Protein AF-A0A2D4SS32-F1 (afdb_monomer_lite)

Foldseek 3Di:
DDDDDDPDPPPPPPPPPPPVLPVVQDDFPVQFAQAAEPEEAEAAELVVLVVLLVCVVVPDFSQVSQVPDADPVRGRFKDKAKHFDDDVPAWGWYKYKYFQAQFKKKKKKFWQQQLQFFDDDSPDGHRFRFPPDDDDAQWFWDKWKAFPVQFPADHPPGHGANWDWDQDPVRDTDIDHRTQWFWQEPVRDTNDGHGDRWMTMGMHGCNVRGRGMMMMITTIPHHHRPVRMIIMMIGMYGDGCVVSVRTLSRHAQSQKDFDADPVRRGDADPVRGTDIGRPQCSRVCSVCVVVVNNLLVCLVCVLSGGDPNDPVSNVPRDPPDDPPRPPDPPVPPPSPD

Structure (mmCIF, N/CA/C/O backbone):
data_AF-A0A2D4SS32-F1
#
_entry.id   AF-A0A2D4SS32-F1
#
loop_
_atom_site.group_PDB
_atom_site.id
_atom_site.type_symbol
_atom_site.label_atom_id
_atom_site.label_alt_id
_atom_site.label_comp_id
_atom_site.label_asym_id
_atom_site.label_entity_id
_atom_site.label_seq_id
_atom_site.pdbx_PDB_ins_code
_atom_site.Cartn_x
_atom_site.Cartn_y
_atom_site.Cartn_z
_atom_site.occupancy
_atom_site.B_iso_or_equiv
_atom_site.auth_seq_id
_atom_site.auth_comp_id
_atom_site.auth_asym_id
_atom_site.auth_atom_id
_atom_site.pdbx_PDB_model_num
ATOM 1 N N . MET A 1 1 ? 11.603 -85.454 -8.558 1.00 43.06 1 MET A N 1
ATOM 2 C CA . MET A 1 1 ? 12.140 -84.312 -9.328 1.00 43.06 1 MET A CA 1
ATOM 3 C C . MET A 1 1 ? 11.450 -83.053 -8.831 1.00 43.06 1 MET A C 1
ATOM 5 O O . MET A 1 1 ? 10.281 -82.858 -9.137 1.00 43.06 1 MET A O 1
ATOM 9 N N . LEU A 1 2 ? 12.127 -82.283 -7.973 1.00 37.97 2 LEU A N 1
ATOM 10 C CA . LEU A 1 2 ? 11.624 -81.010 -7.453 1.00 37.97 2 LEU A CA 1
ATOM 11 C C . LEU A 1 2 ? 11.622 -79.970 -8.581 1.00 37.97 2 LEU A C 1
ATOM 13 O O . LEU A 1 2 ? 12.655 -79.756 -9.211 1.00 37.97 2 LEU A O 1
ATOM 17 N N . LYS A 1 3 ? 10.478 -79.325 -8.827 1.00 46.03 3 LYS A N 1
ATOM 18 C CA . LYS A 1 3 ? 10.397 -78.105 -9.636 1.00 46.03 3 LYS A CA 1
ATOM 19 C C . LYS A 1 3 ? 10.367 -76.912 -8.682 1.00 46.03 3 LYS A C 1
ATOM 21 O O . LYS A 1 3 ? 9.366 -76.693 -8.009 1.00 46.03 3 LYS A O 1
ATOM 26 N N . ASN A 1 4 ? 11.480 -76.185 -8.623 1.00 45.38 4 ASN A N 1
ATOM 27 C CA . ASN A 1 4 ? 11.562 -74.857 -8.021 1.00 45.38 4 ASN A CA 1
ATOM 28 C C . ASN A 1 4 ? 10.737 -73.884 -8.872 1.00 45.38 4 ASN A C 1
ATOM 30 O O . ASN A 1 4 ? 11.112 -73.603 -10.009 1.00 45.38 4 ASN A O 1
ATOM 34 N N . SER A 1 5 ? 9.642 -73.363 -8.321 1.00 51.41 5 SER A N 1
ATOM 35 C CA . SER A 1 5 ? 9.004 -72.151 -8.838 1.00 51.41 5 SER A CA 1
ATOM 36 C C . SER A 1 5 ? 9.658 -70.952 -8.165 1.00 51.41 5 SER A C 1
ATOM 38 O O . SER A 1 5 ? 9.504 -70.742 -6.965 1.00 51.41 5 SER A O 1
ATOM 40 N N . ILE A 1 6 ? 10.423 -70.197 -8.947 1.00 50.53 6 ILE A N 1
ATOM 41 C CA . ILE A 1 6 ? 10.962 -68.894 -8.565 1.00 50.53 6 ILE A CA 1
ATOM 42 C C . ILE A 1 6 ? 9.797 -67.902 -8.629 1.00 50.53 6 ILE A C 1
ATOM 44 O O . ILE A 1 6 ? 9.305 -67.592 -9.713 1.00 50.53 6 ILE A O 1
ATOM 48 N N . SER A 1 7 ? 9.336 -67.434 -7.470 1.00 52.72 7 SER A N 1
ATOM 49 C CA . SER A 1 7 ? 8.425 -66.294 -7.376 1.00 52.72 7 SER A CA 1
ATOM 50 C C . SER A 1 7 ? 9.190 -65.030 -7.761 1.00 52.72 7 SER A C 1
ATOM 52 O O . SER A 1 7 ? 10.014 -64.538 -6.993 1.00 52.72 7 SER A O 1
ATOM 54 N N . ALA A 1 8 ? 8.944 -64.525 -8.968 1.00 50.16 8 ALA A N 1
ATOM 55 C CA . ALA A 1 8 ? 9.409 -63.212 -9.388 1.00 50.16 8 ALA A CA 1
ATOM 56 C C . ALA A 1 8 ? 8.613 -62.142 -8.624 1.00 50.16 8 ALA A C 1
ATOM 58 O O . ALA A 1 8 ? 7.434 -61.916 -8.891 1.00 50.16 8 ALA A O 1
ATOM 59 N N . LEU A 1 9 ? 9.257 -61.526 -7.635 1.00 52.22 9 LEU A N 1
ATOM 60 C CA . LEU A 1 9 ? 8.745 -60.369 -6.914 1.00 52.22 9 LEU A CA 1
ATOM 61 C C . LEU A 1 9 ? 8.869 -59.146 -7.839 1.00 52.22 9 LEU A C 1
ATOM 63 O O . LEU A 1 9 ? 9.952 -58.589 -7.999 1.00 52.22 9 LEU A O 1
ATOM 67 N N . PHE A 1 10 ? 7.773 -58.763 -8.495 1.00 48.53 10 PHE A N 1
ATOM 68 C CA . PHE A 1 10 ? 7.679 -57.490 -9.209 1.00 48.53 10 PHE A CA 1
ATOM 69 C C . PHE A 1 10 ? 7.601 -56.361 -8.173 1.00 48.53 10 PHE A C 1
ATOM 71 O O . PHE A 1 10 ? 6.546 -56.108 -7.597 1.00 48.53 10 PHE A O 1
ATOM 78 N N . ILE A 1 11 ? 8.730 -55.700 -7.914 1.00 54.25 11 ILE A N 1
ATOM 79 C CA . ILE A 1 11 ? 8.762 -54.422 -7.200 1.00 54.25 11 ILE A CA 1
ATOM 80 C C . ILE A 1 11 ? 8.314 -53.362 -8.209 1.00 54.25 11 ILE A C 1
ATOM 82 O O . ILE A 1 11 ? 9.081 -52.950 -9.078 1.00 54.25 11 ILE A O 1
ATOM 86 N N . ALA A 1 12 ? 7.041 -52.976 -8.139 1.00 52.66 12 ALA A N 1
ATOM 87 C CA . ALA A 1 12 ? 6.537 -51.813 -8.849 1.00 52.66 12 ALA A CA 1
ATOM 88 C C . ALA A 1 12 ? 7.096 -50.562 -8.159 1.00 52.66 12 ALA A C 1
ATOM 90 O O . ALA A 1 12 ? 6.593 -50.142 -7.121 1.00 52.66 12 ALA A O 1
ATOM 91 N N . PHE A 1 13 ? 8.164 -49.990 -8.716 1.00 47.50 13 PHE A N 1
ATOM 92 C CA . PHE A 1 13 ? 8.573 -48.630 -8.386 1.00 47.50 13 PHE A CA 1
ATOM 93 C C . PHE A 1 13 ? 7.508 -47.684 -8.940 1.00 47.50 13 PHE A C 1
ATOM 95 O O . PHE A 1 13 ? 7.502 -47.358 -10.126 1.00 47.50 13 PHE A O 1
ATOM 102 N N . THR A 1 14 ? 6.568 -47.277 -8.093 1.00 45.97 14 THR A N 1
ATOM 103 C CA . THR A 1 14 ? 5.761 -46.091 -8.354 1.00 45.97 14 THR A CA 1
ATOM 104 C C . THR A 1 14 ? 6.690 -44.893 -8.206 1.00 45.97 14 THR A C 1
ATOM 106 O O . THR A 1 14 ? 6.896 -44.398 -7.101 1.00 45.97 14 THR A O 1
ATOM 109 N N . PHE A 1 15 ? 7.287 -44.451 -9.312 1.00 48.28 15 PHE A N 1
ATOM 110 C CA . PHE A 1 15 ? 7.757 -43.076 -9.422 1.00 48.28 15 PHE A CA 1
ATOM 111 C C . PHE A 1 15 ? 6.504 -42.204 -9.371 1.00 48.28 15 PHE A C 1
ATOM 113 O O . PHE A 1 15 ? 5.861 -41.961 -10.391 1.00 48.28 15 PHE A O 1
ATOM 120 N N . GLY A 1 16 ? 6.075 -41.848 -8.160 1.00 45.78 16 GLY A N 1
ATOM 121 C CA . GLY A 1 16 ? 5.125 -40.766 -7.992 1.00 45.78 16 GLY A CA 1
ATOM 122 C C . GLY A 1 16 ? 5.825 -39.525 -8.513 1.00 45.78 16 GLY A C 1
ATOM 123 O O . GLY A 1 16 ? 6.783 -39.076 -7.896 1.00 45.78 16 GLY A O 1
ATOM 124 N N . CYS A 1 17 ? 5.419 -39.036 -9.685 1.00 52.47 17 CYS A N 1
ATOM 125 C CA . CYS A 1 17 ? 5.710 -37.662 -10.056 1.00 52.47 17 CYS A CA 1
ATOM 126 C C . CYS A 1 17 ? 5.113 -36.821 -8.936 1.00 52.47 17 CYS A C 1
ATOM 128 O O . CYS A 1 17 ? 3.888 -36.826 -8.778 1.00 52.47 17 CYS A O 1
ATOM 130 N N . ASP A 1 18 ? 5.967 -36.207 -8.122 1.00 46.66 18 ASP A N 1
ATOM 131 C CA . ASP A 1 18 ? 5.500 -35.250 -7.146 1.00 46.66 18 ASP A CA 1
ATOM 132 C C . ASP A 1 18 ? 4.825 -34.119 -7.926 1.00 46.66 18 ASP A C 1
ATOM 134 O O . ASP A 1 18 ? 5.446 -33.420 -8.721 1.00 46.66 18 ASP A O 1
ATOM 138 N N . ARG A 1 19 ? 3.498 -34.059 -7.813 1.00 45.16 19 ARG A N 1
ATOM 139 C CA . ARG A 1 19 ? 2.666 -33.014 -8.412 1.00 45.16 19 ARG A CA 1
ATOM 140 C C . ARG A 1 19 ? 2.404 -31.896 -7.410 1.00 45.16 19 ARG A C 1
ATOM 142 O O . ARG A 1 19 ? 1.517 -31.090 -7.661 1.00 45.16 19 ARG A O 1
ATOM 149 N N . SER A 1 20 ? 3.115 -31.878 -6.281 1.00 58.97 20 SER A N 1
ATOM 150 C CA . SER A 1 20 ? 3.000 -30.813 -5.289 1.00 58.97 20 SER A CA 1
ATOM 151 C C . SER A 1 20 ? 3.299 -29.443 -5.892 1.00 58.97 20 SER A C 1
ATOM 153 O O . SER A 1 20 ? 2.771 -28.457 -5.399 1.00 58.97 20 SER A O 1
ATOM 155 N N . GLY A 1 21 ? 4.126 -29.382 -6.947 1.00 51.31 21 GLY A N 1
ATOM 156 C CA . GLY A 1 21 ? 4.599 -28.114 -7.501 1.00 51.31 21 GLY A CA 1
ATOM 157 C C . GLY A 1 21 ? 5.509 -27.359 -6.531 1.00 51.31 21 GLY A C 1
ATOM 158 O O . GLY A 1 21 ? 5.868 -26.227 -6.814 1.00 51.31 21 GLY A O 1
ATOM 159 N N . ILE A 1 22 ? 5.910 -27.975 -5.411 1.00 56.12 22 ILE A N 1
ATOM 160 C CA . ILE A 1 22 ? 6.689 -27.310 -4.361 1.00 56.12 22 ILE A CA 1
ATOM 161 C C . ILE A 1 22 ? 8.099 -26.949 -4.836 1.00 56.12 22 ILE A C 1
ATOM 163 O O . ILE A 1 22 ? 8.652 -25.958 -4.395 1.00 56.12 22 ILE A O 1
ATOM 167 N N . GLU A 1 23 ? 8.648 -27.713 -5.788 1.00 54.53 23 GLU A N 1
ATOM 168 C CA . GLU A 1 23 ? 9.921 -27.404 -6.457 1.00 54.53 23 GLU A CA 1
ATOM 169 C C . GLU A 1 23 ? 9.821 -26.196 -7.413 1.00 54.53 23 GLU A C 1
ATOM 171 O O . GLU A 1 23 ? 10.838 -25.761 -7.946 1.00 54.53 23 GLU A O 1
ATOM 176 N N . LEU A 1 24 ? 8.608 -25.693 -7.679 1.00 51.19 24 LEU A N 1
ATOM 177 C CA . LEU A 1 24 ? 8.350 -24.535 -8.543 1.00 51.19 24 LEU A CA 1
ATOM 178 C C . LEU A 1 24 ? 8.019 -23.269 -7.749 1.00 51.19 24 LEU A C 1
ATOM 180 O O . LEU A 1 24 ? 7.991 -22.196 -8.341 1.00 51.19 24 LEU A O 1
ATOM 184 N N . VAL A 1 25 ? 7.785 -23.384 -6.439 1.00 58.44 25 VAL A N 1
ATOM 185 C CA . VAL A 1 25 ? 7.724 -22.224 -5.549 1.00 58.44 25 VAL A CA 1
ATOM 186 C C . VAL A 1 25 ? 9.177 -21.869 -5.221 1.00 58.44 25 VAL A C 1
ATOM 188 O O . VAL A 1 25 ? 9.879 -22.732 -4.686 1.00 58.44 25 VAL A O 1
ATOM 191 N N . PRO A 1 26 ? 9.669 -20.667 -5.571 1.00 55.16 26 PRO A N 1
ATOM 192 C CA . PRO A 1 26 ? 10.992 -20.219 -5.179 1.00 55.16 26 PRO A CA 1
ATOM 193 C C . PRO A 1 26 ? 11.154 -20.409 -3.681 1.00 55.16 26 PRO A C 1
ATOM 195 O O . PRO A 1 26 ? 10.240 -20.129 -2.900 1.00 55.16 26 PRO A O 1
ATOM 198 N N . GLU A 1 27 ? 12.320 -20.900 -3.274 1.00 62.66 27 GLU A N 1
ATOM 199 C CA . GLU A 1 27 ? 12.668 -20.849 -1.864 1.00 62.66 27 GLU A CA 1
ATOM 200 C C . GLU A 1 27 ? 12.595 -19.388 -1.422 1.00 62.66 27 GLU A C 1
ATOM 202 O O . GLU A 1 27 ? 13.051 -18.496 -2.141 1.00 62.66 27 GLU A O 1
ATOM 207 N N . THR A 1 28 ? 12.005 -19.146 -0.251 1.00 67.44 28 THR A N 1
ATOM 208 C CA . THR A 1 28 ? 12.019 -17.828 0.377 1.00 67.44 28 THR A CA 1
ATOM 209 C C . THR A 1 28 ? 13.476 -17.372 0.433 1.00 67.44 28 THR A C 1
ATOM 211 O O . THR A 1 28 ? 14.264 -17.938 1.195 1.00 67.44 28 THR A O 1
ATOM 214 N N . ASN A 1 29 ? 13.858 -16.394 -0.392 1.00 70.88 29 ASN A N 1
ATOM 215 C CA . ASN A 1 29 ? 15.237 -15.899 -0.437 1.00 70.88 29 ASN A CA 1
ATOM 216 C C . ASN A 1 29 ? 15.651 -15.267 0.906 1.00 70.88 29 ASN A C 1
ATOM 218 O O . ASN A 1 29 ? 16.839 -15.137 1.182 1.00 70.88 29 ASN A O 1
ATOM 222 N N . GLY A 1 30 ? 14.671 -14.954 1.766 1.00 81.25 30 GLY A N 1
ATOM 223 C CA . GLY A 1 30 ? 14.869 -14.357 3.083 1.00 81.25 30 GLY A CA 1
ATOM 224 C C . GLY A 1 30 ? 15.206 -12.870 3.015 1.00 81.25 30 GLY A C 1
ATOM 225 O O . GLY A 1 30 ? 15.462 -12.267 4.054 1.00 81.25 30 GLY A O 1
ATOM 226 N N . ASP A 1 31 ? 15.193 -12.289 1.814 1.00 88.56 31 ASP A N 1
ATOM 227 C CA . ASP A 1 31 ? 15.500 -10.880 1.584 1.00 88.56 31 ASP A CA 1
ATOM 228 C C . ASP A 1 31 ? 14.349 -9.987 2.067 1.00 88.56 31 ASP A C 1
ATOM 230 O O . ASP A 1 31 ? 14.572 -8.905 2.613 1.00 88.56 31 ASP A O 1
ATOM 234 N N . PHE A 1 32 ? 13.112 -10.461 1.913 1.00 91.75 32 PHE A N 1
ATOM 235 C CA . PHE A 1 32 ? 11.904 -9.701 2.216 1.00 91.75 32 PHE A CA 1
ATOM 236 C C . PHE A 1 32 ? 11.115 -10.335 3.355 1.00 91.75 32 PHE A C 1
ATOM 238 O O . PHE A 1 32 ? 10.956 -11.557 3.426 1.00 91.75 32 PHE A O 1
ATOM 245 N N . ASP A 1 33 ? 10.592 -9.487 4.237 1.00 93.00 33 ASP A N 1
ATOM 246 C CA . ASP A 1 33 ? 9.734 -9.932 5.326 1.00 93.00 33 ASP A CA 1
ATOM 247 C C . ASP A 1 33 ? 8.391 -10.393 4.750 1.00 93.00 33 ASP A C 1
ATOM 249 O O . ASP A 1 33 ? 7.747 -9.686 3.975 1.00 93.00 33 ASP A O 1
ATOM 253 N N . SER A 1 34 ? 7.953 -11.592 5.128 1.00 92.69 34 SER A N 1
ATOM 254 C CA . SER A 1 34 ? 6.636 -12.099 4.729 1.00 92.69 34 SER A CA 1
ATOM 255 C C . SER A 1 34 ? 5.499 -11.520 5.566 1.00 92.69 34 SER A C 1
ATOM 257 O O . SER A 1 34 ? 4.343 -11.626 5.168 1.00 92.69 34 SER A O 1
ATOM 259 N N . VAL A 1 35 ? 5.813 -10.910 6.713 1.00 94.06 35 VAL A N 1
ATOM 260 C CA . VAL A 1 35 ? 4.860 -10.243 7.604 1.00 94.06 35 VAL A CA 1
ATOM 261 C C . VAL A 1 35 ? 5.434 -8.897 8.038 1.00 94.06 35 VAL A C 1
ATOM 263 O O . VAL A 1 35 ? 6.501 -8.853 8.647 1.00 94.06 35 VAL A O 1
ATOM 266 N N . ILE A 1 36 ? 4.713 -7.807 7.769 1.00 94.25 36 ILE A N 1
ATOM 267 C CA . ILE A 1 36 ? 5.129 -6.439 8.121 1.00 94.25 36 ILE A CA 1
ATOM 268 C C . ILE A 1 36 ? 4.124 -5.798 9.090 1.00 94.25 36 ILE A C 1
ATOM 270 O O . ILE A 1 36 ? 2.906 -5.882 8.914 1.00 94.25 36 ILE A O 1
ATOM 274 N N . GLU A 1 37 ? 4.627 -5.115 10.119 1.00 95.00 37 GLU A N 1
ATOM 275 C CA . GLU A 1 37 ? 3.856 -4.146 10.905 1.00 95.00 37 GLU A CA 1
ATOM 276 C C . GLU A 1 37 ? 4.275 -2.736 10.495 1.00 95.00 37 GLU A C 1
ATOM 278 O O . GLU A 1 37 ? 5.367 -2.284 10.819 1.00 95.00 37 GLU A O 1
ATOM 283 N N . VAL A 1 38 ? 3.387 -2.037 9.795 1.00 94.56 38 VAL A N 1
ATOM 284 C CA . VAL A 1 38 ? 3.608 -0.653 9.346 1.00 94.56 38 VAL A CA 1
ATOM 285 C C . VAL A 1 38 ? 3.378 0.348 10.487 1.00 94.56 38 VAL A C 1
ATOM 287 O O . VAL A 1 38 ? 3.877 1.470 10.468 1.00 94.56 38 VAL A O 1
ATOM 290 N N . GLY A 1 39 ? 2.608 -0.043 11.504 1.00 95.19 39 GLY A N 1
ATOM 291 C CA . GLY A 1 39 ? 2.221 0.829 12.610 1.00 95.19 39 GLY A CA 1
ATOM 292 C C . GLY A 1 39 ? 0.978 1.667 12.300 1.00 95.19 39 GLY A C 1
ATOM 293 O O . GLY A 1 39 ? 0.066 1.220 11.609 1.00 95.19 39 GLY A O 1
ATOM 294 N N . GLU A 1 40 ? 0.893 2.865 12.883 1.00 97.31 40 GLU A N 1
ATOM 295 C CA . GLU A 1 40 ? -0.281 3.741 12.761 1.00 97.31 40 GLU A CA 1
ATOM 296 C C . GLU A 1 40 ? -0.102 4.753 11.623 1.00 97.31 40 GLU A C 1
ATOM 298 O O . GLU A 1 40 ? 0.746 5.647 11.717 1.00 97.31 40 GLU A O 1
ATOM 303 N N . VAL A 1 41 ? -0.944 4.652 10.593 1.00 97.56 41 VAL A N 1
ATOM 304 C CA . VAL A 1 41 ? -1.041 5.626 9.502 1.00 97.56 41 VAL A CA 1
ATOM 305 C C . VAL A 1 41 ? -2.094 6.688 9.814 1.00 97.56 41 VAL A C 1
ATOM 307 O O . VAL A 1 41 ? -3.142 6.428 10.414 1.00 97.56 41 VAL A O 1
ATOM 310 N N . GLY A 1 42 ? -1.804 7.919 9.413 1.00 98.12 42 GLY A N 1
ATOM 311 C CA . GLY A 1 42 ? -2.717 9.043 9.531 1.00 98.12 42 GLY A CA 1
ATOM 312 C C . GLY A 1 42 ? -3.764 9.036 8.426 1.00 98.12 42 GLY A C 1
ATOM 313 O O . GLY A 1 42 ? -3.453 8.745 7.274 1.00 98.12 42 GLY A O 1
ATOM 314 N N . VAL A 1 43 ? -4.997 9.432 8.749 1.00 98.38 43 VAL A N 1
ATOM 315 C CA . VAL A 1 43 ? -6.035 9.615 7.724 1.00 98.38 43 VAL A CA 1
ATOM 316 C C . VAL A 1 43 ? -5.798 10.934 6.985 1.00 98.38 43 VAL A C 1
ATOM 318 O O . VAL A 1 43 ? -5.928 12.019 7.558 1.00 98.38 43 VAL A O 1
ATOM 321 N N . MET A 1 44 ? -5.442 10.836 5.708 1.00 97.94 44 MET A N 1
ATOM 322 C CA . MET A 1 44 ? -5.200 11.959 4.810 1.00 97.94 44 MET A CA 1
ATOM 323 C C . MET A 1 44 ? -6.495 12.674 4.440 1.00 97.94 44 MET A C 1
ATOM 325 O O . MET A 1 44 ? -7.538 12.057 4.242 1.00 97.94 44 MET A O 1
ATOM 329 N N . THR A 1 45 ? -6.422 13.982 4.227 1.00 98.06 45 THR A N 1
ATOM 330 C CA . THR A 1 45 ? -7.478 14.693 3.490 1.00 98.06 45 THR A CA 1
ATOM 331 C C . THR A 1 45 ? -7.325 14.477 1.981 1.00 98.06 45 THR A C 1
ATOM 333 O O . THR A 1 45 ? -6.233 14.187 1.490 1.00 98.06 45 THR A O 1
ATOM 336 N N . THR A 1 46 ? -8.384 14.717 1.205 1.00 96.75 46 THR A N 1
ATOM 337 C CA . THR A 1 46 ? -8.296 14.688 -0.268 1.00 96.75 46 THR A CA 1
ATOM 338 C C . THR A 1 46 ? -7.312 15.720 -0.830 1.00 96.75 46 THR A C 1
ATOM 340 O O . THR A 1 46 ? -6.732 15.499 -1.888 1.00 96.75 46 THR A O 1
ATOM 343 N N . VAL A 1 47 ? -7.078 16.828 -0.116 1.00 97.75 47 VAL A N 1
ATOM 344 C CA . VAL A 1 47 ? -6.059 17.826 -0.481 1.00 97.75 47 VAL A CA 1
ATOM 345 C C . VAL A 1 47 ? -4.658 17.237 -0.349 1.00 97.75 47 VAL A C 1
ATOM 347 O O . VAL A 1 47 ? -3.861 17.371 -1.269 1.00 97.75 47 VAL A O 1
ATOM 350 N N . GLN A 1 48 ? -4.373 16.529 0.746 1.00 97.75 48 GLN A N 1
ATOM 351 C CA . GLN A 1 48 ? -3.077 15.868 0.930 1.00 97.75 48 GLN A CA 1
ATOM 352 C C . GLN A 1 48 ? -2.850 14.758 -0.100 1.00 97.75 48 GLN A C 1
ATOM 354 O O . GLN A 1 48 ? -1.729 14.591 -0.567 1.00 97.75 48 GLN A O 1
ATOM 359 N N . LEU A 1 49 ? -3.902 14.029 -0.493 1.00 97.38 49 LEU A N 1
ATOM 360 C CA . LEU A 1 49 ? -3.799 13.046 -1.575 1.00 97.38 49 LEU A CA 1
ATOM 361 C C . LEU A 1 49 ? -3.407 13.724 -2.900 1.00 97.38 49 LEU A C 1
ATOM 363 O O . LEU A 1 49 ? -2.507 13.261 -3.590 1.00 97.38 49 LEU A O 1
ATOM 367 N N . GLN A 1 50 ? -4.014 14.869 -3.226 1.00 96.38 50 GLN A N 1
ATOM 368 C CA . GLN A 1 50 ? -3.644 15.653 -4.412 1.00 96.38 50 GLN A CA 1
ATOM 369 C C . GLN A 1 50 ? -2.218 16.217 -4.333 1.00 96.38 50 GLN A C 1
ATOM 371 O O . GLN A 1 50 ? -1.543 16.328 -5.359 1.00 96.38 50 GLN A O 1
ATOM 376 N N . GLU A 1 51 ? -1.755 16.589 -3.138 1.00 97.38 51 GLU A N 1
ATOM 377 C CA . GLU A 1 51 ? -0.378 17.035 -2.900 1.00 97.38 51 GLU A CA 1
ATOM 378 C C . GLU A 1 51 ? 0.627 15.897 -3.116 1.00 97.38 51 GLU A C 1
ATOM 380 O O . GLU A 1 51 ? 1.623 16.123 -3.805 1.00 97.38 51 GLU A O 1
ATOM 385 N N . LEU A 1 52 ? 0.343 14.688 -2.610 1.00 95.81 52 LEU A N 1
ATOM 386 C CA . LEU A 1 52 ? 1.129 13.477 -2.877 1.00 95.81 52 LEU A CA 1
ATOM 387 C C . LEU A 1 52 ? 1.221 13.221 -4.382 1.00 95.81 52 LEU A C 1
ATOM 389 O O . LEU A 1 52 ? 2.319 13.186 -4.933 1.00 95.81 52 LEU A O 1
ATOM 393 N N . GLN A 1 53 ? 0.075 13.136 -5.061 1.00 94.19 53 GLN A N 1
ATOM 394 C CA . GLN A 1 53 ? 0.021 12.910 -6.506 1.00 94.19 53 GLN A CA 1
ATOM 395 C C . GLN A 1 53 ? 0.830 13.969 -7.257 1.00 94.19 53 GLN A C 1
ATOM 397 O O . GLN A 1 53 ? 1.691 13.647 -8.068 1.00 94.19 53 GLN A O 1
ATOM 402 N N . SER A 1 54 ? 0.627 15.250 -6.946 1.00 94.25 54 SER A N 1
ATOM 403 C CA . SER A 1 54 ? 1.359 16.343 -7.596 1.00 94.25 54 SER A CA 1
ATOM 404 C C . SER A 1 54 ? 2.871 16.257 -7.365 1.00 94.25 54 SER A C 1
ATOM 406 O O . SER A 1 54 ? 3.641 16.529 -8.287 1.00 94.25 54 SER A O 1
ATOM 408 N N . ALA A 1 55 ? 3.304 15.879 -6.160 1.00 93.25 55 ALA A N 1
ATOM 409 C CA . ALA A 1 55 ? 4.715 15.717 -5.830 1.00 93.25 55 ALA A CA 1
ATOM 410 C C . ALA A 1 55 ? 5.338 14.551 -6.607 1.00 93.25 55 ALA A C 1
ATOM 412 O O . ALA A 1 55 ? 6.358 14.742 -7.277 1.00 93.25 55 ALA A O 1
ATOM 413 N N . VAL A 1 56 ? 4.696 13.381 -6.602 1.00 89.31 56 VAL A N 1
ATOM 414 C CA . VAL A 1 56 ? 5.193 12.190 -7.309 1.00 89.31 56 VAL A CA 1
ATOM 415 C C . VAL A 1 56 ? 5.252 12.430 -8.817 1.00 89.31 56 VAL A C 1
ATOM 417 O O . VAL A 1 56 ? 6.277 12.167 -9.449 1.00 89.31 56 VAL A O 1
ATOM 420 N N . LEU A 1 57 ? 4.220 13.066 -9.379 1.00 86.44 57 LEU A N 1
ATOM 421 C CA . LEU A 1 57 ? 4.179 13.505 -10.777 1.00 86.44 57 LEU A CA 1
ATOM 422 C C . LEU A 1 57 ? 5.295 14.492 -11.139 1.00 86.44 57 LEU A C 1
ATOM 424 O O . LEU A 1 57 ? 5.711 14.561 -12.296 1.00 86.44 57 LEU A O 1
ATOM 428 N N . SER A 1 58 ? 5.769 15.274 -10.168 1.00 88.75 58 SER A N 1
ATOM 429 C CA . SER A 1 58 ? 6.869 16.225 -10.350 1.00 88.75 58 SER A CA 1
ATOM 430 C C . SER A 1 58 ? 8.259 15.607 -10.172 1.00 88.75 58 SER A C 1
ATOM 432 O O . SER A 1 58 ? 9.261 16.297 -10.359 1.00 88.75 58 SER A O 1
ATOM 434 N N . GLY A 1 59 ? 8.329 14.314 -9.845 1.00 85.50 59 GLY A N 1
ATOM 435 C CA . GLY A 1 59 ? 9.575 13.569 -9.715 1.00 85.50 59 GLY A CA 1
ATOM 436 C C . GLY A 1 59 ? 9.920 13.139 -8.290 1.00 85.50 59 GLY A C 1
ATOM 437 O O . GLY A 1 59 ? 10.871 12.376 -8.137 1.00 85.50 59 GLY A O 1
ATOM 438 N N . THR A 1 60 ? 9.179 13.585 -7.271 1.00 90.06 60 THR A N 1
ATOM 439 C CA . THR A 1 60 ? 9.432 13.217 -5.870 1.00 90.06 60 THR A CA 1
ATOM 440 C C . THR A 1 60 ? 9.246 11.714 -5.660 1.00 90.06 60 THR A C 1
ATOM 442 O O . THR A 1 60 ? 8.345 11.111 -6.243 1.00 90.06 60 THR A O 1
ATOM 445 N N . ASN A 1 61 ? 10.101 11.105 -4.836 1.00 88.62 61 ASN A N 1
ATOM 446 C CA . ASN A 1 61 ? 9.912 9.723 -4.410 1.00 88.62 61 ASN A CA 1
ATOM 447 C C . ASN A 1 61 ? 8.689 9.652 -3.460 1.00 88.62 61 ASN A C 1
ATOM 449 O O . ASN A 1 61 ? 8.620 10.441 -2.513 1.00 88.62 61 ASN A O 1
ATOM 453 N N . PRO A 1 62 ? 7.711 8.760 -3.701 1.00 90.81 62 PRO A N 1
ATOM 454 C CA . PRO A 1 62 ? 6.493 8.683 -2.895 1.00 90.81 62 PRO A CA 1
ATOM 455 C C . PRO A 1 62 ? 6.765 8.334 -1.427 1.00 90.81 62 PRO A C 1
ATOM 457 O O . PRO A 1 62 ? 6.183 8.962 -0.542 1.00 90.81 62 PRO A O 1
ATOM 460 N N . GLN A 1 63 ? 7.693 7.411 -1.154 1.00 90.56 63 GLN A N 1
ATOM 461 C CA . GLN A 1 63 ? 8.102 7.049 0.205 1.00 90.56 63 GLN A CA 1
ATOM 462 C C . GLN A 1 63 ? 8.685 8.266 0.935 1.00 90.56 63 GLN A C 1
ATOM 464 O O . GLN A 1 63 ? 8.194 8.624 2.004 1.00 90.56 63 GLN A O 1
ATOM 469 N N . GLU A 1 64 ? 9.623 8.981 0.300 1.00 91.44 64 GLU A N 1
ATOM 470 C CA . GLU A 1 64 ? 10.206 10.217 0.845 1.00 91.44 64 GLU A CA 1
ATOM 471 C C . GLU A 1 64 ? 9.132 11.280 1.130 1.00 91.44 64 GLU A C 1
ATOM 473 O O . GLU A 1 64 ? 9.214 12.011 2.123 1.00 91.44 64 GLU A O 1
ATOM 478 N N . TRP A 1 65 ? 8.109 11.389 0.275 1.00 95.06 65 TRP A N 1
ATOM 479 C CA . TRP A 1 65 ? 6.993 12.294 0.531 1.00 95.06 65 TRP A CA 1
ATOM 480 C C . TRP A 1 65 ? 6.203 11.862 1.767 1.00 95.06 65 TRP A C 1
ATOM 482 O O . TRP A 1 65 ? 5.915 12.713 2.611 1.00 95.06 65 TRP A O 1
ATOM 492 N N . CYS A 1 66 ? 5.872 10.574 1.905 1.00 94.81 66 CYS A N 1
ATOM 493 C CA . CYS A 1 66 ? 5.158 10.080 3.080 1.00 94.81 66 CYS A CA 1
ATOM 494 C C . CYS A 1 66 ? 5.957 10.338 4.364 1.00 94.81 66 CYS A C 1
ATOM 496 O O . CYS A 1 66 ? 5.377 10.782 5.348 1.00 94.81 66 CYS A O 1
ATOM 498 N N . ASP A 1 67 ? 7.274 10.134 4.347 1.00 91.81 67 ASP A N 1
ATOM 499 C CA . ASP A 1 67 ? 8.124 10.269 5.538 1.00 91.81 67 ASP A CA 1
ATOM 500 C C . ASP A 1 67 ? 8.297 11.729 5.980 1.00 91.81 67 ASP A C 1
ATOM 502 O O . ASP A 1 67 ? 8.377 12.036 7.171 1.00 91.81 67 ASP A O 1
ATOM 506 N N . ASN A 1 68 ? 8.315 12.659 5.022 1.00 95.69 68 ASN A N 1
ATOM 507 C CA . ASN A 1 68 ? 8.504 14.086 5.290 1.00 95.69 68 ASN A CA 1
ATOM 508 C C . ASN A 1 68 ? 7.205 14.857 5.560 1.00 95.69 68 ASN A C 1
ATOM 510 O O . ASN A 1 68 ? 7.254 16.031 5.943 1.00 95.69 68 ASN A O 1
A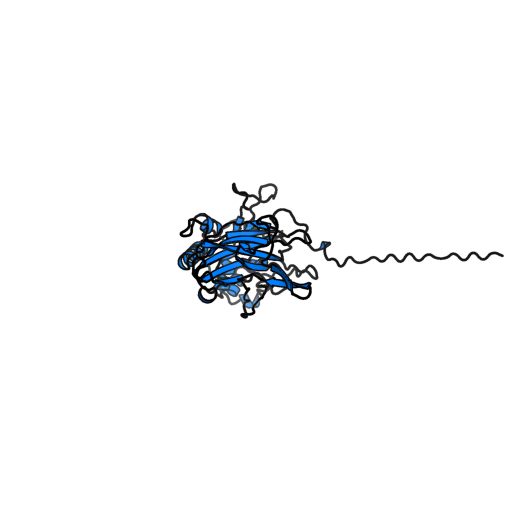TOM 514 N N . ASN A 1 69 ? 6.046 14.232 5.357 1.00 97.62 69 ASN A N 1
ATOM 515 C CA . ASN A 1 69 ? 4.747 14.850 5.582 1.00 97.62 69 ASN A CA 1
ATOM 516 C C . ASN A 1 69 ? 4.017 14.173 6.735 1.00 97.62 69 ASN A C 1
ATOM 518 O O . ASN A 1 69 ? 4.207 13.001 7.036 1.00 97.62 69 ASN A O 1
ATOM 522 N N . THR A 1 70 ? 3.152 14.933 7.401 1.00 97.75 70 THR A N 1
ATOM 523 C CA . THR A 1 70 ? 2.328 14.399 8.484 1.00 97.75 70 THR A CA 1
ATOM 524 C C . THR A 1 70 ? 0.891 14.871 8.358 1.00 97.75 70 THR A C 1
ATOM 526 O O . THR A 1 70 ? 0.602 15.965 7.864 1.00 97.75 70 THR A O 1
ATOM 529 N N . THR A 1 71 ? -0.030 14.028 8.798 1.00 97.12 71 THR A N 1
ATOM 530 C CA . THR A 1 71 ? -1.438 14.371 8.997 1.00 97.12 71 THR A CA 1
ATOM 531 C C . THR A 1 71 ? -1.619 15.269 10.224 1.00 97.12 71 THR A C 1
ATOM 533 O O . THR A 1 71 ? -0.680 15.557 10.967 1.00 97.12 71 THR A O 1
ATOM 536 N N . ALA A 1 72 ? -2.845 15.752 10.449 1.00 93.38 72 ALA A N 1
ATOM 537 C CA . ALA A 1 72 ? -3.145 16.700 11.528 1.00 93.38 72 ALA A CA 1
ATOM 538 C C . ALA A 1 72 ? -2.829 16.169 12.945 1.00 93.38 72 ALA A C 1
ATOM 540 O O . ALA A 1 72 ? -2.626 16.953 13.872 1.00 93.38 72 ALA A O 1
ATOM 541 N N . ASP A 1 73 ? -2.791 14.851 13.114 1.00 93.81 73 ASP A N 1
ATOM 542 C CA . ASP A 1 73 ? -2.422 14.121 14.327 1.00 93.81 73 ASP A CA 1
ATOM 543 C C . ASP A 1 73 ? -0.928 13.745 14.394 1.00 93.81 73 ASP A C 1
ATOM 545 O O . ASP A 1 73 ? -0.500 13.089 15.344 1.00 93.81 73 ASP A O 1
ATOM 549 N N . GLY A 1 74 ? -0.115 14.209 13.439 1.00 96.44 74 GLY A N 1
ATOM 550 C CA . GLY A 1 74 ? 1.333 14.002 13.423 1.00 96.44 74 GLY A CA 1
ATOM 551 C C . GLY A 1 74 ? 1.756 12.605 12.968 1.00 96.44 74 GLY A C 1
ATOM 552 O O . GLY A 1 74 ? 2.840 12.160 13.339 1.00 96.44 74 GLY A O 1
ATOM 553 N N . LYS A 1 75 ? 0.900 11.899 12.221 1.00 97.38 75 LYS A N 1
ATOM 554 C CA . LYS A 1 75 ? 1.158 10.548 11.709 1.00 97.38 75 LYS A CA 1
ATOM 555 C C . LYS A 1 75 ? 1.576 10.575 10.244 1.00 97.38 75 LYS A C 1
ATOM 557 O O . LYS A 1 75 ? 1.275 11.530 9.525 1.00 97.38 75 LYS A O 1
ATOM 562 N N . ARG A 1 76 ? 2.270 9.520 9.813 1.00 96.44 76 ARG A N 1
ATOM 563 C CA . ARG A 1 76 ? 2.662 9.316 8.415 1.00 96.44 76 ARG A CA 1
ATOM 564 C C . ARG A 1 76 ? 1.390 9.100 7.570 1.00 96.44 76 ARG A C 1
ATOM 566 O O . ARG A 1 76 ? 0.573 8.266 7.954 1.00 96.44 76 ARG A O 1
ATOM 573 N N . PRO A 1 77 ? 1.176 9.844 6.473 1.00 97.50 77 PRO A N 1
ATOM 574 C CA . PRO A 1 77 ? -0.070 9.807 5.698 1.00 97.50 77 PRO A CA 1
ATOM 575 C C . PRO A 1 77 ? -0.262 8.537 4.850 1.00 97.50 77 PRO A C 1
ATOM 577 O O . PRO A 1 77 ? -1.388 8.151 4.554 1.00 97.50 77 PRO A O 1
ATOM 580 N N . CYS A 1 78 ? 0.832 7.907 4.438 1.00 97.25 78 CYS A N 1
ATOM 581 C CA . CYS A 1 78 ? 0.853 6.780 3.510 1.00 97.25 78 CYS A CA 1
ATOM 582 C C . CYS A 1 78 ? 2.064 5.896 3.791 1.00 97.25 78 CYS A C 1
ATOM 584 O O . CYS A 1 78 ? 3.001 6.343 4.447 1.00 97.25 78 CYS A O 1
ATOM 586 N N . TYR A 1 79 ? 2.072 4.668 3.290 1.00 96.25 79 TYR A N 1
ATOM 587 C CA . TYR A 1 79 ? 3.215 3.765 3.388 1.00 96.25 79 TYR A CA 1
ATOM 588 C C . TYR A 1 79 ? 3.468 3.098 2.039 1.00 96.25 79 TYR A C 1
ATOM 590 O O . TYR A 1 79 ? 2.537 2.874 1.272 1.00 96.25 79 TYR A O 1
ATOM 598 N N . PHE A 1 80 ? 4.732 2.811 1.759 1.00 94.44 80 PHE A N 1
ATOM 599 C CA . PHE A 1 80 ? 5.163 2.054 0.593 1.00 94.44 80 PHE A CA 1
ATOM 600 C C . PHE A 1 80 ? 6.165 1.013 1.086 1.00 94.44 80 PHE A C 1
ATOM 602 O O . PHE A 1 80 ? 7.060 1.359 1.861 1.00 94.44 80 PHE A O 1
ATOM 609 N N . GLY A 1 81 ? 6.001 -0.246 0.690 1.00 93.06 81 GLY A N 1
ATOM 610 C CA . GLY A 1 81 ? 6.844 -1.338 1.176 1.00 93.06 81 GLY A CA 1
ATOM 611 C C . GLY A 1 81 ? 6.865 -2.531 0.236 1.00 93.06 81 GLY A C 1
ATOM 612 O O . GLY A 1 81 ? 6.214 -2.505 -0.801 1.00 93.06 81 GLY A O 1
ATOM 613 N N . ILE A 1 82 ? 7.637 -3.559 0.599 1.00 93.00 82 ILE A N 1
ATOM 614 C CA . ILE A 1 82 ? 7.838 -4.789 -0.181 1.00 93.00 82 ILE A CA 1
ATOM 615 C C . ILE A 1 82 ? 7.611 -5.998 0.728 1.00 93.00 82 ILE A C 1
ATOM 617 O O . ILE A 1 82 ? 8.249 -6.095 1.774 1.00 93.00 82 ILE A O 1
ATOM 621 N N . LEU A 1 83 ? 6.742 -6.919 0.315 1.00 91.69 83 LEU A N 1
ATOM 622 C CA . LEU A 1 83 ? 6.465 -8.192 0.982 1.00 91.69 83 LEU A CA 1
ATOM 623 C C . LEU A 1 83 ? 7.203 -9.350 0.320 1.00 91.69 83 LEU A C 1
ATOM 625 O O . LEU A 1 83 ? 7.325 -9.401 -0.899 1.00 91.69 83 LEU A O 1
ATOM 629 N N . GLY A 1 84 ? 7.646 -10.306 1.131 1.00 90.44 84 GLY A N 1
ATOM 630 C CA . GLY A 1 84 ? 8.189 -11.580 0.668 1.00 90.44 84 GLY A CA 1
ATOM 631 C C . GLY A 1 84 ? 7.177 -12.723 0.687 1.00 90.44 84 GLY A C 1
ATOM 632 O O . GLY A 1 84 ? 6.112 -12.650 1.303 1.00 90.44 84 GLY A O 1
ATOM 633 N N . GLN A 1 85 ? 7.561 -13.838 0.068 1.00 86.75 85 GLN A N 1
ATOM 634 C CA . GLN A 1 85 ? 6.833 -15.105 0.148 1.00 86.75 85 GLN A CA 1
ATOM 635 C C . GLN A 1 85 ? 6.766 -15.619 1.598 1.00 86.75 85 GLN A C 1
ATOM 637 O O . GLN A 1 85 ? 7.789 -15.785 2.265 1.00 86.75 85 GLN A O 1
ATOM 642 N N . ALA A 1 86 ? 5.559 -15.918 2.083 1.00 87.62 86 ALA A N 1
ATOM 643 C CA . ALA A 1 86 ? 5.367 -16.560 3.382 1.00 87.62 86 ALA A CA 1
ATOM 644 C C . ALA A 1 86 ? 5.746 -18.046 3.361 1.00 87.62 86 ALA A C 1
ATOM 646 O O . ALA A 1 86 ? 5.632 -18.727 2.337 1.00 87.62 86 ALA A O 1
ATOM 647 N N . GLU A 1 87 ? 6.159 -18.565 4.521 1.00 85.00 87 GLU A N 1
ATOM 648 C CA . GLU A 1 87 ? 6.375 -19.999 4.701 1.00 85.00 87 GLU A CA 1
ATOM 649 C C . GLU A 1 87 ? 5.088 -20.792 4.426 1.00 85.00 87 GLU A C 1
ATOM 651 O O . GLU A 1 87 ? 3.969 -20.331 4.662 1.00 85.00 87 GLU A O 1
ATOM 656 N N . VAL A 1 88 ? 5.238 -22.037 3.966 1.00 80.75 88 VAL A N 1
ATOM 657 C CA . VAL A 1 88 ? 4.095 -22.907 3.667 1.00 80.75 88 VAL A CA 1
ATOM 658 C C . VAL A 1 88 ? 3.201 -23.070 4.899 1.00 80.75 88 VAL A C 1
ATOM 660 O O . VAL A 1 88 ? 3.614 -23.620 5.920 1.00 80.75 88 VAL A O 1
ATOM 663 N N . GLY A 1 89 ? 1.938 -22.663 4.763 1.00 81.31 89 GLY A N 1
ATOM 664 C CA . GLY A 1 89 ? 0.938 -22.743 5.828 1.00 81.31 89 GLY A CA 1
ATOM 665 C C . GLY A 1 89 ? 0.893 -21.527 6.756 1.00 81.31 89 GLY A C 1
ATOM 666 O O . GLY A 1 89 ? 0.124 -21.554 7.715 1.00 81.31 89 GLY A O 1
ATOM 667 N N . VAL A 1 90 ? 1.674 -20.482 6.472 1.00 86.06 90 VAL A N 1
ATOM 668 C CA . VAL A 1 90 ? 1.627 -19.182 7.148 1.00 86.06 90 VAL A CA 1
ATOM 669 C C . VAL A 1 90 ? 0.984 -18.157 6.215 1.00 86.06 90 VAL A C 1
ATOM 671 O O . VAL A 1 90 ? 1.222 -18.174 5.009 1.00 86.06 90 VAL A O 1
ATOM 674 N N . LYS A 1 91 ? 0.158 -17.268 6.772 1.00 89.50 91 LYS A N 1
ATOM 675 C CA . LYS A 1 91 ? -0.375 -16.112 6.045 1.00 89.50 91 LYS A CA 1
ATOM 676 C C . LYS A 1 91 ? 0.677 -15.007 6.000 1.00 89.50 91 LYS A C 1
ATOM 678 O O . LYS A 1 91 ? 1.134 -14.569 7.057 1.00 89.50 91 LYS A O 1
ATOM 683 N N . GLY A 1 92 ? 1.045 -14.581 4.796 1.00 91.88 92 GLY A N 1
ATOM 684 C CA . GLY A 1 92 ? 1.874 -13.398 4.591 1.00 91.88 92 GLY A CA 1
ATOM 685 C C . GLY A 1 92 ? 1.031 -12.132 4.513 1.00 91.88 92 GLY A C 1
ATOM 686 O O . GLY A 1 92 ? -0.196 -12.200 4.401 1.00 91.88 92 GLY A O 1
ATOM 687 N N . GLY A 1 93 ? 1.680 -10.975 4.604 1.00 94.31 93 GLY A N 1
ATOM 688 C CA . GLY A 1 93 ? 0.981 -9.709 4.501 1.00 94.31 93 GLY A CA 1
ATOM 689 C C . GLY A 1 93 ? 1.561 -8.549 5.291 1.00 94.31 93 GLY A C 1
ATOM 690 O O . GLY A 1 93 ? 2.630 -8.626 5.891 1.00 94.31 93 GLY A O 1
ATOM 691 N N . ALA A 1 94 ? 0.796 -7.468 5.357 1.00 95.44 94 ALA A N 1
ATOM 692 C CA . ALA A 1 94 ? 1.097 -6.321 6.196 1.00 95.44 94 ALA A CA 1
ATOM 693 C C . ALA A 1 94 ? -0.092 -5.946 7.086 1.00 95.44 94 ALA A C 1
ATOM 695 O O . ALA A 1 94 ? -1.255 -6.199 6.778 1.00 95.44 94 ALA A O 1
ATOM 696 N N . THR A 1 95 ? 0.204 -5.309 8.213 1.00 96.56 95 THR A N 1
ATOM 697 C CA . THR A 1 95 ? -0.808 -4.752 9.112 1.00 96.56 95 THR A CA 1
ATOM 698 C C . THR A 1 95 ? -0.506 -3.302 9.416 1.00 96.56 95 THR A C 1
ATOM 700 O O . THR A 1 95 ? 0.648 -2.919 9.608 1.00 96.56 95 THR A O 1
ATOM 703 N N . MET A 1 96 ? -1.559 -2.499 9.500 1.00 96.75 96 MET A N 1
ATOM 704 C CA . MET A 1 96 ? -1.481 -1.137 10.016 1.00 96.75 96 MET A CA 1
ATOM 705 C C . MET A 1 96 ? -2.729 -0.768 10.786 1.00 96.75 96 MET A C 1
ATOM 707 O O . MET A 1 96 ? -3.754 -1.447 10.719 1.00 96.75 96 MET A O 1
ATOM 711 N N . THR A 1 97 ? -2.645 0.332 11.518 1.00 98.00 97 THR A N 1
ATOM 712 C CA . THR A 1 97 ? -3.788 0.911 12.209 1.00 98.00 97 THR A CA 1
ATOM 713 C C . THR A 1 97 ? -4.046 2.335 11.756 1.00 98.00 97 THR A C 1
ATOM 715 O O . THR A 1 97 ? -3.157 3.022 11.266 1.00 98.00 97 THR A O 1
ATOM 718 N N . PHE A 1 98 ? -5.281 2.789 11.928 1.00 98.19 98 PHE A N 1
ATOM 719 C CA . PHE A 1 98 ? -5.640 4.195 11.788 1.00 98.19 98 PHE A CA 1
ATOM 720 C C . PHE A 1 98 ? -6.715 4.559 12.811 1.00 98.19 98 PHE A C 1
ATOM 722 O O . PHE A 1 98 ? -7.403 3.696 13.372 1.00 98.19 98 PHE A O 1
ATOM 729 N N . LYS A 1 99 ? -6.884 5.858 13.067 1.00 98.31 99 LYS A N 1
ATOM 730 C CA . LYS A 1 99 ? -7.951 6.360 13.938 1.00 98.31 99 LYS A CA 1
ATOM 731 C C . LYS A 1 99 ? -9.141 6.826 13.119 1.00 98.31 99 LYS A C 1
ATOM 733 O O . LYS A 1 99 ? -9.001 7.604 12.181 1.00 98.31 99 LYS A O 1
ATOM 738 N N . GLY A 1 100 ? -10.335 6.411 13.534 1.00 97.50 100 GLY A N 1
ATOM 739 C CA . GLY A 1 100 ? -11.572 6.905 12.946 1.00 97.50 100 GLY A CA 1
ATOM 740 C C . GLY A 1 100 ? -11.670 8.427 13.043 1.00 97.50 100 GLY A C 1
ATOM 741 O O . GLY A 1 100 ? -11.365 9.023 14.080 1.00 97.50 100 GLY A O 1
ATOM 742 N N . THR A 1 101 ? -12.135 9.060 11.974 1.00 97.31 101 THR A N 1
ATOM 743 C CA . THR A 1 101 ? -12.285 10.519 11.866 1.00 97.31 101 THR A CA 1
ATOM 744 C C . THR A 1 101 ? -13.656 10.995 12.346 1.00 97.31 101 THR A C 1
ATOM 746 O O . THR A 1 101 ? -13.844 12.166 12.669 1.00 97.31 101 THR A O 1
ATOM 749 N N . GLY A 1 102 ? -14.632 10.089 12.466 1.00 96.81 102 GLY A N 1
ATOM 750 C CA . GLY A 1 102 ? -16.042 10.446 12.639 1.00 96.81 102 GLY A CA 1
ATOM 751 C C . GLY A 1 102 ? -16.792 10.617 11.315 1.00 96.81 102 GLY A C 1
ATOM 752 O O . GLY A 1 102 ? -17.968 10.982 11.346 1.00 96.81 102 GLY A O 1
ATOM 753 N N . SER A 1 103 ? -16.131 10.358 10.184 1.00 96.69 103 SER A N 1
ATOM 754 C CA . SER A 1 103 ? -16.660 10.373 8.816 1.00 96.69 103 SER A CA 1
ATOM 755 C C . SER A 1 103 ? -16.353 9.041 8.106 1.00 96.69 103 SER A C 1
ATOM 757 O O . SER A 1 103 ? -15.839 8.100 8.719 1.00 96.69 103 SER A O 1
ATOM 759 N N . ASP A 1 104 ? -16.738 8.912 6.839 1.00 97.19 104 ASP A N 1
ATOM 760 C CA . ASP A 1 104 ? -16.301 7.780 6.018 1.00 97.19 104 ASP A CA 1
ATOM 761 C C . ASP A 1 104 ? -14.786 7.902 5.755 1.00 97.19 104 ASP A C 1
ATOM 763 O O . ASP A 1 104 ? -14.280 9.008 5.554 1.00 97.19 104 ASP A O 1
ATOM 767 N N . VAL A 1 105 ? -14.070 6.778 5.782 1.00 97.50 105 VAL A N 1
ATOM 768 C CA . VAL A 1 105 ? -12.642 6.676 5.452 1.00 97.50 105 VAL A CA 1
ATOM 769 C C . VAL A 1 105 ? -12.488 5.649 4.338 1.00 97.50 105 VAL A C 1
ATOM 771 O O . VAL A 1 105 ? -12.962 4.522 4.468 1.00 97.50 105 VAL A O 1
ATOM 774 N N . CYS A 1 106 ? -11.832 6.032 3.252 1.00 96.62 106 CYS A N 1
ATOM 775 C CA . CYS A 1 106 ? -11.444 5.144 2.177 1.00 96.62 106 CYS A CA 1
ATOM 776 C C . CYS A 1 106 ? -10.046 4.599 2.442 1.00 96.62 106 CYS A C 1
ATOM 778 O O . CYS A 1 106 ? -9.097 5.365 2.597 1.00 96.62 106 CYS A O 1
ATOM 780 N N . LEU A 1 107 ? -9.935 3.282 2.490 1.00 96.19 107 LEU A N 1
ATOM 781 C CA . LEU A 1 107 ? -8.663 2.578 2.520 1.00 96.19 107 LEU A CA 1
ATOM 782 C C . LEU A 1 107 ? -8.302 2.222 1.086 1.00 96.19 107 LEU A C 1
ATOM 784 O O . LEU A 1 107 ? -9.183 1.786 0.344 1.00 96.19 107 LEU A O 1
ATOM 788 N N . ILE A 1 108 ? -7.053 2.465 0.705 1.00 94.31 108 ILE A N 1
ATOM 789 C CA . ILE A 1 108 ? -6.545 2.276 -0.653 1.00 94.31 108 ILE A CA 1
ATOM 790 C C . ILE A 1 108 ? -5.234 1.517 -0.548 1.00 94.31 108 ILE A C 1
ATOM 792 O O . ILE A 1 108 ? -4.366 1.915 0.229 1.00 94.31 108 ILE A O 1
ATOM 796 N N . VAL A 1 109 ? -5.110 0.451 -1.324 1.00 92.75 109 VAL A N 1
ATOM 797 C CA . VAL A 1 109 ? -3.916 -0.377 -1.454 1.00 92.75 109 VAL A CA 1
ATOM 798 C C . VAL A 1 109 ? -3.655 -0.550 -2.931 1.00 92.75 109 VAL A C 1
ATOM 800 O O . VAL A 1 109 ? -4.584 -0.825 -3.683 1.00 92.75 109 VAL A O 1
ATOM 803 N N . ASP A 1 110 ? -2.409 -0.375 -3.322 1.00 89.50 110 ASP A N 1
ATOM 804 C CA . ASP A 1 110 ? -1.999 -0.359 -4.715 1.00 89.50 110 ASP A CA 1
ATOM 805 C C . ASP A 1 110 ? -0.775 -1.271 -4.887 1.00 89.50 110 ASP A C 1
ATOM 807 O O . ASP A 1 110 ? 0.323 -0.889 -4.473 1.00 89.50 110 ASP A O 1
ATOM 811 N N . PRO A 1 111 ? -0.949 -2.537 -5.308 1.00 86.56 111 PRO A N 1
ATOM 812 C CA . PRO A 1 111 ? 0.163 -3.448 -5.570 1.00 86.56 111 PRO A CA 1
ATOM 813 C C . PRO A 1 111 ? 0.680 -3.277 -7.011 1.00 86.56 111 PRO A C 1
ATOM 815 O O . PRO A 1 111 ? -0.103 -3.419 -7.931 1.00 86.56 111 PRO A O 1
ATOM 818 N N . GLU A 1 112 ? 1.986 -3.074 -7.242 1.00 73.75 112 GLU A N 1
ATOM 819 C CA . GLU A 1 112 ? 2.512 -2.716 -8.593 1.00 73.75 112 GLU A CA 1
ATOM 820 C C . GLU A 1 112 ? 3.651 -3.622 -9.104 1.00 73.75 112 GLU A C 1
ATOM 822 O O . GLU A 1 112 ? 4.028 -3.580 -10.275 1.00 73.75 112 GLU A O 1
ATOM 827 N N . THR A 1 113 ? 4.231 -4.513 -8.297 1.00 55.66 113 THR A N 1
ATOM 828 C CA . THR A 1 113 ? 5.408 -5.307 -8.753 1.00 55.66 113 THR A CA 1
ATOM 829 C C . THR A 1 113 ? 5.110 -6.192 -9.959 1.00 55.66 113 THR A C 1
ATOM 831 O O . THR A 1 113 ? 5.997 -6.519 -10.743 1.00 55.66 113 THR A O 1
ATOM 834 N N . VAL A 1 114 ? 3.840 -6.529 -10.147 1.00 50.00 114 VAL A N 1
ATOM 835 C CA . VAL A 1 114 ? 3.367 -7.452 -11.173 1.00 50.00 114 VAL A CA 1
ATOM 836 C C . VAL A 1 114 ? 3.433 -6.873 -12.585 1.00 50.00 114 VAL A C 1
ATOM 838 O O . VAL A 1 114 ? 3.515 -7.630 -13.546 1.00 50.00 114 VAL A O 1
ATOM 841 N N . PHE A 1 115 ? 3.465 -5.546 -12.756 1.00 54.12 115 PHE A N 1
ATOM 842 C CA . PHE A 1 115 ? 3.566 -4.956 -14.099 1.00 54.12 115 PHE A CA 1
ATOM 843 C C . PHE A 1 115 ? 4.891 -5.279 -14.809 1.00 54.12 115 PHE A C 1
ATOM 845 O O . PHE A 1 115 ? 4.997 -5.163 -16.033 1.00 54.12 115 PHE A O 1
ATOM 852 N N . TRP A 1 116 ? 5.896 -5.710 -14.047 1.00 52.88 116 TRP A N 1
ATOM 853 C CA . TRP A 1 116 ? 7.283 -5.855 -14.488 1.00 52.88 116 TRP A CA 1
ATOM 854 C C . TRP A 1 116 ? 7.792 -7.287 -14.438 1.00 52.88 116 TRP A C 1
ATOM 856 O O . TRP A 1 116 ? 8.840 -7.585 -15.015 1.00 52.88 116 TRP A O 1
ATOM 866 N N . ASN A 1 117 ? 7.055 -8.152 -13.751 1.00 48.06 117 ASN A N 1
ATOM 867 C CA . ASN A 1 117 ? 7.518 -9.467 -13.368 1.00 48.06 117 ASN A CA 1
ATOM 868 C C . ASN A 1 117 ? 6.876 -10.537 -14.259 1.00 48.06 117 ASN A C 1
ATOM 870 O O . ASN A 1 117 ? 5.793 -10.369 -14.820 1.00 48.06 117 ASN A O 1
ATOM 874 N N . THR A 1 118 ? 7.611 -11.624 -14.487 1.00 49.75 118 THR A N 1
ATOM 875 C CA . THR A 1 118 ? 7.187 -12.682 -15.421 1.00 49.75 118 THR A CA 1
ATOM 876 C C . THR A 1 118 ? 6.220 -13.634 -14.710 1.00 49.75 118 THR A C 1
ATOM 878 O O . THR A 1 118 ? 6.497 -14.037 -13.581 1.00 49.75 118 THR A O 1
ATOM 881 N N . ALA A 1 119 ? 5.116 -14.009 -15.364 1.00 48.78 119 ALA A N 1
ATOM 882 C CA . ALA A 1 119 ? 3.967 -14.697 -14.768 1.00 48.78 119 ALA A CA 1
ATOM 883 C C . ALA A 1 119 ? 4.285 -15.847 -13.782 1.00 48.78 119 ALA A C 1
ATOM 885 O O . ALA A 1 119 ? 5.111 -16.738 -14.026 1.00 48.78 119 ALA A O 1
ATOM 886 N N . VAL A 1 120 ? 3.511 -15.890 -12.694 1.00 52.62 120 VAL A N 1
ATOM 887 C CA . VAL A 1 120 ? 3.560 -16.880 -11.608 1.00 52.62 120 VAL A CA 1
ATOM 888 C C . VAL A 1 120 ? 2.462 -17.917 -11.780 1.00 52.62 120 VAL A C 1
ATOM 890 O O . VAL A 1 120 ? 1.462 -17.947 -11.080 1.00 52.62 120 VAL A O 1
ATOM 893 N N . ALA A 1 121 ? 2.678 -18.869 -12.676 1.00 53.56 121 ALA A N 1
ATOM 894 C CA . ALA A 1 121 ? 1.907 -20.101 -12.616 1.00 53.56 121 ALA A CA 1
ATOM 895 C C . ALA A 1 121 ? 2.823 -21.240 -12.178 1.00 53.56 121 ALA A C 1
ATOM 897 O O . ALA A 1 121 ? 3.646 -21.741 -12.950 1.00 53.56 121 ALA A O 1
ATOM 898 N N . ALA A 1 122 ? 2.619 -21.734 -10.949 1.00 50.69 122 ALA A N 1
ATOM 899 C CA . ALA A 1 122 ? 3.224 -22.991 -10.494 1.00 50.69 122 ALA A CA 1
ATOM 900 C C . ALA A 1 122 ? 2.898 -24.148 -11.462 1.00 50.69 122 ALA A C 1
ATOM 902 O O . ALA A 1 122 ? 3.620 -25.138 -11.554 1.00 50.69 122 ALA A O 1
ATOM 903 N N . THR A 1 123 ? 1.822 -24.026 -12.242 1.00 50.84 123 THR A N 1
ATOM 904 C CA . THR A 1 123 ? 1.520 -24.911 -13.363 1.00 50.84 123 THR A CA 1
ATOM 905 C C . THR A 1 123 ? 1.491 -24.140 -14.676 1.00 50.84 123 THR A C 1
ATOM 907 O O . THR A 1 123 ? 0.497 -23.493 -14.962 1.00 50.84 123 THR A O 1
ATOM 910 N N . ARG A 1 124 ? 2.517 -24.342 -15.519 1.00 56.84 124 ARG A N 1
ATOM 911 C CA . ARG A 1 124 ? 2.738 -23.656 -16.813 1.00 56.84 124 ARG A CA 1
ATOM 912 C C . ARG A 1 124 ? 3.136 -22.184 -16.640 1.00 56.84 124 ARG A C 1
ATOM 914 O O . ARG A 1 124 ? 2.370 -21.323 -17.042 1.00 56.84 124 ARG A O 1
ATOM 921 N N . PRO A 1 125 ? 4.331 -21.910 -16.090 1.00 55.19 125 PRO A N 1
ATOM 922 C CA . PRO A 1 125 ? 4.825 -20.542 -16.029 1.00 55.19 125 PRO A CA 1
ATOM 923 C C . PRO A 1 125 ? 4.922 -19.988 -17.455 1.00 55.19 125 PRO A C 1
ATOM 925 O O . PRO A 1 125 ? 5.676 -20.525 -18.278 1.00 55.19 125 PRO A O 1
ATOM 928 N N . GLU A 1 126 ? 4.127 -18.962 -17.744 1.00 54.81 126 GLU A N 1
ATOM 929 C CA . GLU A 1 126 ? 4.238 -18.173 -18.965 1.00 54.81 126 GLU A CA 1
ATOM 930 C C . GLU A 1 126 ? 5.501 -17.320 -18.807 1.00 54.81 126 GLU A C 1
ATOM 932 O O . GLU A 1 126 ? 5.662 -16.588 -17.836 1.00 54.81 126 GLU A O 1
ATOM 937 N N . ARG A 1 127 ? 6.463 -17.478 -19.716 1.00 55.31 127 ARG A N 1
ATOM 938 C CA . ARG A 1 127 ? 7.704 -16.682 -19.692 1.00 55.31 127 ARG A CA 1
ATOM 939 C C . ARG A 1 127 ? 7.612 -15.432 -20.558 1.00 55.31 127 ARG A C 1
ATOM 941 O O . ARG A 1 127 ? 8.581 -14.686 -20.649 1.00 55.31 127 ARG A O 1
ATOM 948 N N . GLU A 1 128 ? 6.492 -15.276 -21.253 1.00 55.75 128 GLU A N 1
ATOM 949 C CA . GLU A 1 128 ? 6.224 -14.143 -22.122 1.00 55.75 128 GLU A CA 1
ATOM 950 C C . GLU A 1 128 ? 5.782 -12.993 -21.224 1.00 55.75 128 GLU A C 1
ATOM 952 O O . GLU A 1 128 ? 4.662 -12.965 -20.722 1.00 55.75 128 GLU A O 1
ATOM 957 N N . TRP A 1 129 ? 6.702 -12.070 -20.963 1.00 56.75 129 TRP A N 1
ATOM 958 C CA . TRP A 1 129 ? 6.357 -10.833 -20.287 1.00 56.75 129 TRP A CA 1
ATOM 959 C C . TRP A 1 129 ? 5.600 -9.927 -21.266 1.00 56.75 129 TRP A C 1
ATOM 961 O O . TRP A 1 129 ? 5.996 -9.761 -22.427 1.00 56.75 129 TRP A O 1
ATOM 971 N N . ARG A 1 130 ? 4.472 -9.382 -20.814 1.00 56.47 130 ARG A N 1
ATOM 972 C CA . ARG A 1 130 ? 3.543 -8.591 -21.625 1.00 56.47 130 ARG A CA 1
ATOM 973 C C . ARG A 1 130 ? 2.817 -7.572 -20.749 1.00 56.47 130 ARG A C 1
ATOM 975 O O . ARG A 1 130 ? 2.765 -7.738 -19.535 1.00 56.47 130 ARG A O 1
ATOM 982 N N . TYR A 1 131 ? 2.273 -6.517 -21.347 1.00 55.75 131 TYR A N 1
ATOM 983 C CA . TYR A 1 131 ? 1.595 -5.460 -20.602 1.00 55.75 131 TYR A CA 1
ATOM 984 C C . TYR A 1 131 ? 0.295 -4.997 -21.287 1.00 55.75 131 TYR A C 1
ATOM 986 O O . TYR A 1 131 ? 0.323 -4.598 -22.456 1.00 55.75 131 TYR A O 1
ATOM 994 N N . PRO A 1 132 ? -0.829 -4.911 -20.546 1.00 55.47 132 PRO A N 1
ATOM 995 C CA . PRO A 1 132 ? -1.033 -5.525 -19.234 1.00 55.47 132 PRO A CA 1
ATOM 996 C C . PRO A 1 132 ? -1.074 -7.049 -19.400 1.00 55.47 132 PRO A C 1
ATOM 998 O O . PRO A 1 132 ? -1.726 -7.552 -20.318 1.00 55.47 132 PRO A O 1
ATOM 1001 N N . ASP A 1 133 ? -0.378 -7.793 -18.546 1.00 51.28 133 ASP A N 1
ATOM 1002 C CA . ASP A 1 133 ? -0.493 -9.246 -18.566 1.00 51.28 133 ASP A CA 1
ATOM 1003 C C . ASP A 1 133 ? -1.829 -9.688 -17.916 1.00 51.28 133 ASP A C 1
ATOM 1005 O O . ASP A 1 133 ? -2.384 -9.036 -17.035 1.00 51.28 1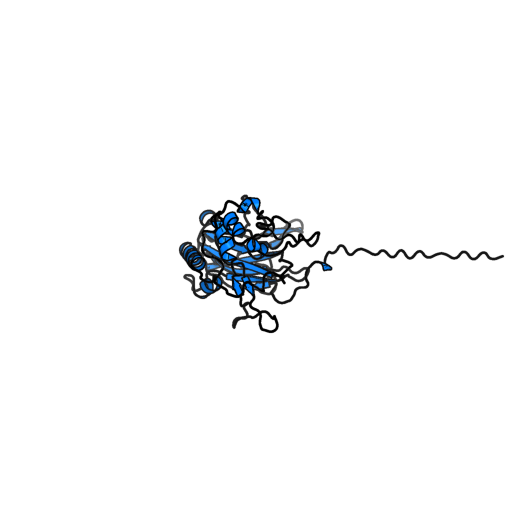33 ASP A O 1
ATOM 1009 N N . PHE A 1 134 ? -2.420 -10.748 -18.466 1.00 50.81 134 PHE A N 1
ATOM 1010 C CA . PHE A 1 134 ? -3.762 -11.266 -18.175 1.00 50.81 134 PHE A CA 1
ATOM 1011 C C . PHE A 1 134 ? -3.768 -12.715 -17.647 1.00 50.81 134 PHE A C 1
ATOM 1013 O O . PHE A 1 134 ? -4.828 -13.340 -17.595 1.00 50.81 134 PHE A O 1
ATOM 1020 N N . GLU A 1 135 ? -2.618 -13.285 -17.290 1.00 53.41 135 GLU A N 1
ATOM 1021 C CA . GLU A 1 135 ? -2.504 -14.665 -16.779 1.00 53.41 135 GLU A CA 1
ATOM 1022 C C . GLU A 1 135 ? -2.518 -14.760 -15.254 1.00 53.41 135 GLU A C 1
ATOM 1024 O O . GLU A 1 135 ? -2.468 -13.767 -14.539 1.00 53.41 135 GLU A O 1
ATOM 1029 N N . GLU A 1 136 ? -2.732 -15.984 -14.796 1.00 51.81 136 GLU A N 1
ATOM 1030 C CA . GLU A 1 136 ? -3.224 -16.383 -13.483 1.00 51.81 136 GLU A CA 1
ATOM 1031 C C . GLU A 1 136 ? -2.306 -15.914 -12.328 1.00 51.81 136 GLU A C 1
ATOM 1033 O O . GLU A 1 136 ? -1.245 -16.487 -12.132 1.00 51.81 136 GLU A O 1
ATOM 1038 N N . ASP A 1 137 ? -2.769 -14.914 -11.562 1.00 53.59 137 ASP A N 1
ATOM 1039 C CA . ASP A 1 137 ? -2.387 -14.577 -10.173 1.00 53.59 137 ASP A CA 1
ATOM 1040 C C . ASP A 1 137 ? -0.883 -14.436 -9.850 1.00 53.59 137 ASP A C 1
ATOM 1042 O O . ASP A 1 137 ? -0.290 -15.241 -9.132 1.00 53.59 137 ASP A O 1
ATOM 1046 N N . ASP A 1 138 ? -0.265 -13.374 -10.357 1.00 61.56 138 ASP A N 1
ATOM 1047 C CA . ASP A 1 138 ? 1.161 -13.083 -10.216 1.00 61.56 138 ASP A CA 1
ATOM 1048 C C . ASP A 1 138 ? 1.508 -11.913 -9.290 1.00 61.56 138 ASP A C 1
ATOM 1050 O O . ASP A 1 138 ? 2.573 -11.321 -9.412 1.00 61.56 138 ASP A O 1
ATOM 1054 N N . GLY A 1 139 ? 0.653 -11.656 -8.300 1.00 72.19 139 GLY A N 1
ATOM 1055 C CA . GLY A 1 139 ? 0.874 -10.733 -7.189 1.00 72.19 139 GLY A CA 1
ATOM 1056 C C . GLY A 1 139 ? -0.423 -10.022 -6.808 1.00 72.19 139 GLY A C 1
ATOM 1057 O O . GLY A 1 139 ? -0.912 -9.154 -7.534 1.00 72.19 139 GLY A O 1
ATOM 1058 N N . ASP A 1 140 ? -0.986 -10.408 -5.670 1.00 78.75 140 ASP A N 1
ATOM 1059 C CA . ASP A 1 140 ? -2.263 -9.904 -5.164 1.00 78.75 140 ASP A CA 1
ATOM 1060 C C . ASP A 1 140 ? -2.193 -9.750 -3.637 1.00 78.75 140 ASP A C 1
ATOM 1062 O O . ASP A 1 140 ? -1.588 -10.561 -2.921 1.00 78.75 140 ASP A O 1
ATOM 1066 N N . ILE A 1 141 ? -2.795 -8.669 -3.149 1.00 85.44 141 ILE A N 1
ATOM 1067 C CA . ILE A 1 141 ? -2.932 -8.341 -1.737 1.00 85.44 141 ILE A CA 1
ATOM 1068 C C . ILE A 1 141 ? -4.405 -8.118 -1.454 1.00 85.44 141 ILE A C 1
ATOM 1070 O O . ILE A 1 141 ? -4.976 -7.107 -1.854 1.00 85.44 141 ILE A O 1
ATOM 1074 N N . ASP A 1 142 ? -4.978 -8.986 -0.632 1.00 87.44 142 ASP A N 1
ATOM 1075 C CA . ASP A 1 142 ? -6.327 -8.791 -0.147 1.00 87.44 142 ASP A CA 1
ATOM 1076 C C . ASP A 1 142 ? -6.379 -7.746 0.973 1.00 87.44 142 ASP A C 1
ATOM 1078 O O . ASP A 1 142 ? -5.657 -7.822 1.972 1.00 87.44 142 ASP A O 1
ATOM 1082 N N . LEU A 1 143 ? -7.310 -6.804 0.850 1.00 90.50 143 LEU A N 1
ATOM 1083 C CA . LEU A 1 143 ? -7.572 -5.762 1.832 1.00 90.50 143 LEU A CA 1
ATOM 1084 C C . LEU A 1 143 ? -8.750 -6.135 2.741 1.00 90.50 143 LEU A C 1
ATOM 1086 O O . LEU A 1 143 ? -9.915 -6.098 2.345 1.00 90.50 143 LEU A O 1
ATOM 1090 N N . TYR A 1 144 ? -8.460 -6.348 4.021 1.00 92.19 144 TYR A N 1
ATOM 1091 C CA . TYR A 1 144 ? -9.460 -6.461 5.080 1.00 92.19 144 TYR A CA 1
ATOM 1092 C C . TYR A 1 144 ? -9.272 -5.358 6.109 1.00 92.19 144 TYR A C 1
ATOM 1094 O O . TYR A 1 144 ? -8.160 -4.935 6.410 1.00 92.19 144 TYR A O 1
ATOM 1102 N N . ALA A 1 145 ? -10.359 -4.904 6.720 1.00 94.88 145 ALA A N 1
ATOM 1103 C CA . ALA A 1 145 ? -10.262 -3.942 7.806 1.00 94.88 145 ALA A CA 1
ATOM 1104 C C . ALA A 1 145 ? -11.498 -3.936 8.703 1.00 94.88 145 ALA A C 1
ATOM 1106 O O . ALA A 1 145 ? -12.622 -4.227 8.283 1.00 94.88 145 ALA A O 1
ATOM 1107 N N . GLY A 1 146 ? -11.281 -3.572 9.960 1.00 95.62 146 GLY A N 1
ATOM 1108 C CA . GLY A 1 146 ? -12.301 -3.575 10.998 1.00 95.62 146 GLY A CA 1
ATOM 1109 C C . GLY A 1 146 ? -11.785 -2.963 12.293 1.00 95.62 146 GLY A C 1
ATOM 1110 O O . GLY A 1 146 ? -10.668 -2.453 12.366 1.00 95.62 146 GLY A O 1
ATOM 1111 N N . LEU A 1 147 ? -12.611 -2.988 13.339 1.00 96.38 147 LEU A N 1
ATOM 1112 C CA . LEU A 1 147 ? -12.200 -2.499 14.655 1.00 96.38 147 LEU A CA 1
ATOM 1113 C C . LEU A 1 147 ? -11.052 -3.355 15.196 1.00 96.38 147 LEU A C 1
ATOM 1115 O O . LEU A 1 147 ? -11.183 -4.578 15.279 1.00 96.38 147 LEU A O 1
ATOM 1119 N N . SER A 1 148 ? -9.976 -2.719 15.661 1.00 96.50 148 SER A N 1
ATOM 1120 C CA . SER A 1 148 ? -8.787 -3.425 16.166 1.00 96.50 148 SER A CA 1
ATOM 1121 C C . SER A 1 148 ? -9.095 -4.375 17.323 1.00 96.50 148 SER A C 1
ATOM 1123 O O . SER A 1 148 ? -8.427 -5.386 17.495 1.00 96.50 148 SER A O 1
ATOM 1125 N N . SER A 1 149 ? -10.160 -4.116 18.090 1.00 95.62 149 SER A N 1
ATOM 1126 C CA . SER A 1 149 ? -10.612 -5.008 19.167 1.00 95.62 149 SER A CA 1
ATOM 1127 C C . SER A 1 149 ? -11.094 -6.386 18.698 1.00 95.62 149 SER A C 1
ATOM 1129 O O . SER A 1 149 ? -11.273 -7.268 19.536 1.00 95.62 149 SER A O 1
ATOM 1131 N N . TYR A 1 150 ? -11.379 -6.545 17.404 1.00 94.50 150 TYR A N 1
ATOM 1132 C CA . TYR A 1 150 ? -11.810 -7.805 16.796 1.00 94.50 150 TYR A CA 1
ATOM 1133 C C . TYR A 1 150 ? -10.728 -8.457 15.935 1.00 94.50 150 TYR A C 1
ATOM 1135 O O . TYR A 1 150 ? -10.964 -9.551 15.432 1.00 94.50 150 TYR A O 1
ATOM 1143 N N . TYR A 1 151 ? -9.567 -7.817 15.777 1.00 95.25 151 TYR A N 1
ATOM 1144 C CA . TYR A 1 151 ? -8.454 -8.400 15.042 1.00 95.25 151 TYR A CA 1
ATOM 1145 C C . TYR A 1 151 ? -7.865 -9.581 15.823 1.00 95.25 151 TYR A C 1
ATOM 1147 O O . TYR A 1 151 ? -7.604 -9.471 17.025 1.00 95.25 151 TYR A O 1
ATOM 1155 N N . THR A 1 152 ? -7.683 -10.717 15.152 1.00 93.94 152 THR A N 1
ATOM 1156 C CA . THR A 1 152 ? -7.250 -11.975 15.782 1.00 93.94 152 THR A CA 1
ATOM 1157 C C . THR A 1 152 ? -5.741 -12.212 15.718 1.00 93.94 152 THR A C 1
ATOM 1159 O O . THR A 1 152 ? -5.236 -13.064 16.450 1.00 93.94 152 THR A O 1
ATOM 1162 N N . GLY A 1 153 ? -5.023 -11.467 14.873 1.00 92.12 153 GLY A N 1
ATOM 1163 C CA . GLY A 1 153 ? -3.594 -11.659 14.634 1.00 92.12 153 GLY A CA 1
ATOM 1164 C C . GLY A 1 153 ? -2.688 -10.948 15.634 1.00 92.12 153 GLY A C 1
ATOM 1165 O O . GLY A 1 153 ? -3.130 -10.246 16.545 1.00 92.12 153 GLY A O 1
ATOM 1166 N N . SER A 1 154 ? -1.385 -11.116 15.427 1.00 91.19 154 SER A N 1
ATOM 1167 C CA . SER A 1 154 ? -0.334 -10.422 16.174 1.00 91.19 154 SER A CA 1
ATOM 1168 C C . SER A 1 154 ? 0.490 -9.599 15.184 1.00 91.19 154 SER A C 1
ATOM 1170 O O . SER A 1 154 ? 1.254 -10.200 14.428 1.00 91.19 154 SER A O 1
ATOM 1172 N N . PRO A 1 155 ? 0.337 -8.261 15.145 1.00 85.12 155 PRO A N 1
ATOM 1173 C CA . PRO A 1 155 ? 1.090 -7.407 14.227 1.00 85.12 155 PRO A CA 1
ATOM 1174 C C . PRO A 1 155 ? 2.590 -7.733 14.236 1.00 85.12 155 PRO A C 1
ATOM 1176 O O . PRO A 1 155 ? 3.166 -7.998 15.293 1.00 85.12 155 PRO A O 1
ATOM 1179 N N . GLY A 1 156 ? 3.179 -7.826 13.041 1.00 81.56 156 GLY A N 1
ATOM 1180 C CA . GLY A 1 156 ? 4.600 -8.137 12.846 1.00 81.56 156 GLY A CA 1
ATOM 1181 C C . GLY A 1 156 ? 5.002 -9.593 13.122 1.00 81.56 156 GLY A C 1
ATOM 1182 O O . GLY A 1 156 ? 6.172 -9.932 12.982 1.00 81.56 156 GLY A O 1
ATOM 1183 N N . LEU A 1 157 ? 4.064 -10.460 13.520 1.00 86.31 157 LEU A N 1
ATOM 1184 C CA . LEU A 1 157 ? 4.325 -11.875 13.817 1.00 86.31 157 LEU A CA 1
ATOM 1185 C C . LEU A 1 157 ? 3.411 -12.820 13.038 1.00 86.31 157 LEU A C 1
ATOM 1187 O O . LEU A 1 157 ? 3.874 -13.816 12.494 1.00 86.31 157 LEU A O 1
ATOM 1191 N N . GLU A 1 158 ? 2.111 -12.535 13.023 1.00 90.44 158 GLU A N 1
ATOM 1192 C CA . GLU A 1 158 ? 1.098 -13.378 12.399 1.00 90.44 158 GLU A CA 1
ATOM 1193 C C . GLU A 1 158 ? -0.051 -12.514 11.878 1.00 90.44 158 GLU A C 1
ATOM 1195 O O . GLU A 1 158 ? -0.671 -11.745 12.626 1.00 90.44 158 GLU A O 1
ATOM 1200 N N . ILE A 1 159 ? -0.353 -12.684 10.592 1.00 92.50 159 ILE A N 1
ATOM 1201 C CA . ILE A 1 159 ? -1.535 -12.105 9.966 1.00 92.50 159 ILE A CA 1
ATOM 1202 C C . ILE A 1 159 ? -2.768 -12.876 10.436 1.00 92.50 159 ILE A C 1
ATOM 1204 O O . ILE A 1 159 ? -2.905 -14.076 10.202 1.00 92.50 159 ILE A O 1
ATOM 1208 N N . GLY A 1 160 ? -3.659 -12.169 11.121 1.00 91.56 160 GLY A N 1
ATOM 1209 C CA . GLY A 1 160 ? -4.965 -12.678 11.513 1.00 91.56 160 GLY A CA 1
ATOM 1210 C C . GLY A 1 160 ? -6.071 -12.168 10.603 1.00 91.56 160 GLY A C 1
ATOM 1211 O O . GLY A 1 160 ? -5.843 -11.685 9.500 1.00 91.56 160 GLY A O 1
ATOM 1212 N N . ASP A 1 161 ? -7.289 -12.249 11.107 1.00 90.75 161 ASP A N 1
ATOM 1213 C CA . ASP A 1 161 ? -8.507 -11.827 10.431 1.00 90.75 161 ASP A CA 1
ATOM 1214 C C . ASP A 1 161 ? -9.451 -11.116 11.415 1.00 90.75 161 ASP A C 1
ATOM 1216 O O . ASP A 1 161 ? -9.086 -10.794 12.552 1.00 90.75 161 ASP A O 1
ATOM 1220 N N . PHE A 1 162 ? -10.677 -10.852 10.970 1.00 92.19 162 PHE A N 1
ATOM 1221 C CA . PHE A 1 162 ? -11.755 -10.321 11.801 1.00 92.19 162 PHE A CA 1
ATOM 1222 C C . PHE A 1 162 ? -12.832 -11.378 12.058 1.00 92.19 162 PHE A C 1
ATOM 1224 O O . PHE A 1 162 ? -14.009 -11.050 12.209 1.00 92.19 162 PHE A O 1
ATOM 1231 N N . LYS A 1 163 ? -12.457 -12.659 12.124 1.00 90.44 163 LYS A N 1
ATOM 1232 C CA . LYS A 1 163 ? -13.411 -13.752 12.316 1.00 90.44 163 LYS A CA 1
ATOM 1233 C C . LYS A 1 163 ? -13.529 -14.138 13.778 1.00 90.44 163 LYS A C 1
ATOM 1235 O O . LYS A 1 163 ? -12.568 -14.181 14.540 1.00 90.44 163 LYS A O 1
ATOM 1240 N N . GLY A 1 164 ? -14.741 -14.480 14.192 1.00 87.44 164 GLY A N 1
ATOM 1241 C CA . GLY A 1 164 ? -14.974 -15.107 15.485 1.00 87.44 164 GLY A CA 1
ATOM 1242 C C . GLY A 1 164 ? -16.008 -16.209 15.408 1.00 87.44 164 GLY A C 1
ATOM 1243 O O . GLY A 1 164 ? -16.719 -16.364 14.422 1.00 87.44 164 GLY A O 1
ATOM 1244 N N . PHE A 1 165 ? -16.118 -16.973 16.488 1.00 90.44 165 PHE A N 1
ATOM 1245 C CA . PHE A 1 165 ? -17.045 -18.093 16.567 1.00 90.44 165 PHE A CA 1
ATOM 1246 C C . PHE A 1 165 ? -17.954 -17.927 17.777 1.00 90.44 165 PHE A C 1
ATOM 1248 O O . PHE A 1 165 ? -17.490 -17.641 18.882 1.00 90.44 165 PHE A O 1
ATOM 1255 N N . TYR A 1 166 ? -19.250 -18.167 17.595 1.00 90.81 166 TYR A N 1
ATOM 1256 C CA . TYR A 1 166 ? -20.157 -18.405 18.715 1.00 90.81 166 TYR A CA 1
ATOM 1257 C C . TYR A 1 166 ? -20.771 -19.791 18.606 1.00 90.81 166 TYR A C 1
ATOM 1259 O O . TYR A 1 166 ? -20.905 -20.357 17.526 1.00 90.81 166 TYR A O 1
ATOM 1267 N N . THR A 1 167 ? -21.129 -20.358 19.753 1.00 94.25 167 THR A N 1
ATOM 1268 C CA . THR A 1 167 ? -21.862 -21.621 19.802 1.00 94.25 167 THR A CA 1
ATOM 1269 C C . THR A 1 167 ? -23.351 -21.317 19.896 1.00 94.25 167 THR A C 1
ATOM 1271 O O . THR A 1 167 ? -23.782 -20.627 20.824 1.00 94.25 167 THR A O 1
ATOM 1274 N N . ASP A 1 168 ? -24.133 -21.800 18.934 1.00 92.50 168 ASP A N 1
ATOM 1275 C CA . ASP A 1 168 ? -25.583 -21.642 18.937 1.00 92.50 168 ASP A CA 1
ATOM 1276 C C . ASP A 1 168 ? -26.248 -22.487 20.045 1.00 92.50 168 ASP A C 1
ATOM 1278 O O . ASP A 1 168 ? -25.613 -23.262 20.766 1.00 92.50 168 ASP A O 1
ATOM 1282 N N . SER A 1 169 ? -27.565 -22.351 20.198 1.00 93.81 169 SER A N 1
ATOM 1283 C CA . SER A 1 169 ? -28.328 -23.081 21.220 1.00 93.81 169 SER A CA 1
ATOM 1284 C C . SER A 1 169 ? -28.373 -24.602 21.016 1.00 93.81 169 SER A C 1
ATOM 1286 O O . SER A 1 169 ? -28.820 -25.319 21.913 1.00 93.81 169 SER A O 1
ATOM 1288 N N . LEU A 1 170 ? -27.924 -25.096 19.860 1.00 94.88 170 LEU A N 1
ATOM 1289 C CA . LEU A 1 170 ? -27.851 -26.511 19.505 1.00 94.88 170 LEU A CA 1
ATOM 1290 C C . LEU A 1 170 ? -26.428 -27.075 19.651 1.00 94.88 170 LEU A C 1
ATOM 1292 O O . LEU A 1 170 ? -26.245 -28.283 19.505 1.00 94.88 170 LEU A O 1
ATOM 1296 N N . GLY A 1 171 ? -25.442 -26.236 19.982 1.00 94.88 171 GLY A N 1
ATOM 1297 C CA . GLY A 1 171 ? -24.042 -26.630 20.120 1.00 94.88 171 GLY A CA 1
ATOM 1298 C C . GLY A 1 171 ? -23.221 -26.502 18.835 1.00 94.88 171 GLY A C 1
ATOM 1299 O O . GLY A 1 171 ? -22.075 -26.949 18.823 1.00 94.88 171 GLY A O 1
ATOM 1300 N N . ASN A 1 172 ? -23.767 -25.917 17.766 1.00 94.38 172 ASN A N 1
ATOM 1301 C CA . ASN A 1 172 ? -23.020 -25.701 16.527 1.00 94.38 172 ASN A CA 1
ATOM 1302 C C . ASN A 1 172 ? -22.164 -24.439 16.646 1.00 94.38 172 ASN A C 1
ATOM 1304 O O . ASN A 1 172 ? -22.641 -23.41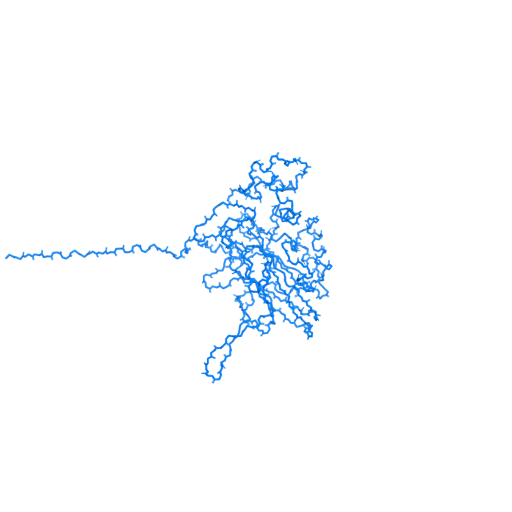5 17.132 1.00 94.38 172 ASN A O 1
ATOM 1308 N N . GLN A 1 173 ? -20.922 -24.494 16.163 1.00 94.38 173 GLN A N 1
ATOM 1309 C CA . GLN A 1 173 ? -20.116 -23.290 15.977 1.00 94.38 173 GLN A CA 1
ATOM 1310 C C . GLN A 1 173 ? -20.562 -22.562 14.710 1.00 94.38 173 GLN A C 1
ATOM 1312 O O . GLN A 1 173 ? -20.691 -23.171 13.650 1.00 94.38 173 GLN A O 1
ATOM 1317 N N . VAL A 1 174 ? -20.795 -21.263 14.839 1.00 91.31 174 VAL A N 1
ATOM 1318 C CA . VAL A 1 174 ? -21.152 -20.367 13.744 1.00 91.31 174 VAL A CA 1
ATOM 1319 C C . VAL A 1 174 ? -20.088 -19.280 13.670 1.00 91.31 174 VAL A C 1
ATOM 1321 O O . VAL A 1 174 ? -19.832 -18.598 14.665 1.00 91.31 174 VAL A O 1
ATOM 1324 N N . GLU A 1 175 ? -19.471 -19.158 12.497 1.00 90.00 175 GLU A N 1
ATOM 1325 C CA . GLU A 1 175 ? -18.521 -18.095 12.167 1.00 90.00 175 GLU A CA 1
ATOM 1326 C C . GLU A 1 175 ? -19.263 -16.760 12.017 1.00 90.00 175 GLU A C 1
ATOM 1328 O O . GLU A 1 175 ? -20.346 -16.693 11.427 1.00 90.00 175 GLU A O 1
ATOM 1333 N N . ILE A 1 176 ? -18.694 -15.705 12.589 1.00 87.69 176 ILE A N 1
ATOM 1334 C CA . ILE A 1 176 ? -19.124 -14.319 12.439 1.00 87.69 176 ILE A CA 1
ATOM 1335 C C . ILE A 1 176 ? -17.944 -13.552 11.855 1.00 87.69 176 ILE A C 1
ATOM 1337 O O . ILE A 1 176 ? -16.850 -13.603 12.412 1.00 87.69 176 ILE A O 1
ATOM 1341 N N . GLU A 1 177 ? -18.203 -12.820 10.778 1.00 86.31 177 GLU A N 1
ATOM 1342 C CA . GLU A 1 177 ? -17.275 -11.862 10.185 1.00 86.31 177 GLU A CA 1
ATOM 1343 C C . GLU A 1 177 ? -17.491 -10.486 10.834 1.00 86.31 177 GLU A C 1
ATOM 1345 O O . GLU A 1 177 ? -18.604 -9.951 10.801 1.00 86.31 177 GLU A O 1
ATOM 1350 N N . TYR A 1 178 ? -16.449 -9.943 11.463 1.00 88.19 178 TYR A N 1
ATOM 1351 C CA . TYR A 1 178 ? -16.428 -8.598 12.047 1.00 88.19 178 TYR A CA 1
ATOM 1352 C C . TYR A 1 178 ? -15.723 -7.577 11.143 1.00 88.19 178 TYR A C 1
ATOM 1354 O O . TYR A 1 178 ? -15.649 -6.405 11.523 1.00 88.19 178 TYR A O 1
ATOM 1362 N N . GLY A 1 179 ? -15.222 -7.991 9.971 1.00 85.06 179 GLY A N 1
ATOM 1363 C CA . GLY A 1 179 ? -14.706 -7.088 8.950 1.00 85.06 179 GLY A CA 1
ATOM 1364 C C . GLY A 1 179 ? -15.755 -6.047 8.559 1.00 85.06 179 GLY A C 1
ATOM 1365 O O . GLY A 1 179 ? -16.890 -6.374 8.209 1.00 85.06 179 GLY A O 1
ATOM 1366 N N . GLU A 1 180 ? -15.389 -4.770 8.658 1.00 87.50 180 GLU A N 1
ATOM 1367 C CA . GLU A 1 180 ? -16.241 -3.649 8.236 1.00 87.50 180 GLU A CA 1
ATOM 1368 C C . GLU A 1 180 ? -15.943 -3.220 6.793 1.00 87.50 180 GLU A C 1
ATOM 1370 O O . GLU A 1 180 ? -16.761 -2.565 6.147 1.00 87.50 180 GLU A O 1
ATOM 1375 N N . CYS A 1 181 ? -14.780 -3.619 6.291 1.00 83.88 181 CYS A N 1
ATOM 1376 C CA . CYS A 1 181 ? -14.323 -3.441 4.929 1.00 83.88 181 CYS A CA 1
ATOM 1377 C C . CYS A 1 181 ? -14.629 -4.703 4.118 1.00 83.88 181 CYS A C 1
ATOM 1379 O O . CYS A 1 181 ? -14.131 -5.781 4.429 1.00 83.88 181 CYS A O 1
ATOM 1381 N N . ILE A 1 182 ? -15.464 -4.553 3.091 1.00 68.44 182 ILE A N 1
ATOM 1382 C CA . ILE A 1 182 ? -15.701 -5.581 2.077 1.00 68.44 182 ILE A CA 1
ATOM 1383 C C . ILE A 1 182 ? -15.136 -5.035 0.769 1.00 68.44 182 ILE A C 1
ATOM 1385 O O . ILE A 1 182 ? -15.647 -4.026 0.269 1.00 68.44 182 ILE A O 1
ATOM 1389 N N . GLN A 1 183 ? -14.101 -5.685 0.235 1.00 71.12 183 GLN A N 1
ATOM 1390 C CA . GLN A 1 183 ? -13.505 -5.325 -1.052 1.00 71.12 183 GLN A CA 1
ATOM 1391 C C . GLN A 1 183 ? -14.579 -5.273 -2.134 1.00 71.12 183 GLN A C 1
ATOM 1393 O O . GLN A 1 183 ? -15.481 -6.122 -2.208 1.00 71.12 183 GLN A O 1
ATOM 1398 N N . THR A 1 184 ? -14.498 -4.236 -2.958 1.00 63.69 184 THR A N 1
ATOM 1399 C CA . THR A 1 184 ? -15.380 -4.055 -4.103 1.00 63.69 184 THR A CA 1
ATOM 1400 C C . THR A 1 184 ? -14.526 -4.090 -5.355 1.00 63.69 184 THR A C 1
ATOM 1402 O O . THR A 1 184 ? -13.769 -3.162 -5.603 1.00 63.69 184 THR A O 1
ATOM 1405 N N . GLY A 1 185 ? -14.671 -5.140 -6.159 1.00 58.25 185 GLY A N 1
ATOM 1406 C CA . GLY A 1 185 ? -13.872 -5.276 -7.376 1.00 58.25 185 GLY A CA 1
ATOM 1407 C C . GLY A 1 185 ? -14.254 -4.254 -8.432 1.00 58.25 185 GLY A C 1
ATOM 1408 O O . GLY A 1 185 ? -15.307 -3.617 -8.349 1.00 58.25 185 GLY A O 1
ATOM 1409 N N . SER A 1 186 ? -13.465 -4.193 -9.503 1.00 53.12 186 SER A N 1
ATOM 1410 C CA . SER A 1 186 ? -13.664 -3.293 -10.652 1.00 53.12 186 SER A CA 1
ATOM 1411 C C . SER A 1 186 ? -15.080 -3.320 -11.259 1.00 53.12 186 SER A C 1
ATOM 1413 O O . SER A 1 186 ? -15.555 -2.320 -11.797 1.00 53.12 186 SER A O 1
ATOM 1415 N N . ASN A 1 187 ? -15.809 -4.434 -11.119 1.00 57.53 187 ASN A N 1
ATOM 1416 C CA . ASN A 1 187 ? -17.198 -4.595 -11.573 1.00 57.53 187 ASN A CA 1
ATOM 1417 C C . ASN A 1 187 ? -18.269 -4.284 -10.505 1.00 57.53 187 ASN A C 1
ATOM 1419 O O . ASN A 1 187 ? -19.453 -4.558 -10.719 1.00 57.53 187 ASN A O 1
ATOM 1423 N N . GLY A 1 188 ? -17.885 -3.763 -9.338 1.00 58.06 188 GLY A N 1
ATOM 1424 C CA . GLY A 1 188 ? -18.786 -3.528 -8.207 1.00 58.06 188 GLY A CA 1
ATOM 1425 C C . GLY A 1 188 ? -19.178 -4.797 -7.439 1.00 58.06 188 GLY A C 1
ATOM 1426 O O . GLY A 1 188 ? -20.137 -4.770 -6.666 1.00 58.06 188 GLY A O 1
ATOM 1427 N N . ALA A 1 189 ? -18.495 -5.921 -7.677 1.00 53.72 189 ALA A N 1
ATOM 1428 C CA . ALA A 1 189 ? -18.746 -7.172 -6.968 1.00 53.72 189 ALA A CA 1
ATOM 1429 C C . ALA A 1 189 ? -18.140 -7.108 -5.559 1.00 53.72 189 ALA A C 1
ATOM 1431 O O . ALA A 1 189 ? -16.966 -6.787 -5.409 1.00 53.72 189 ALA A O 1
ATOM 1432 N N . ALA A 1 190 ? -18.949 -7.414 -4.544 1.00 57.84 190 ALA A N 1
ATOM 1433 C CA . ALA A 1 190 ? -18.490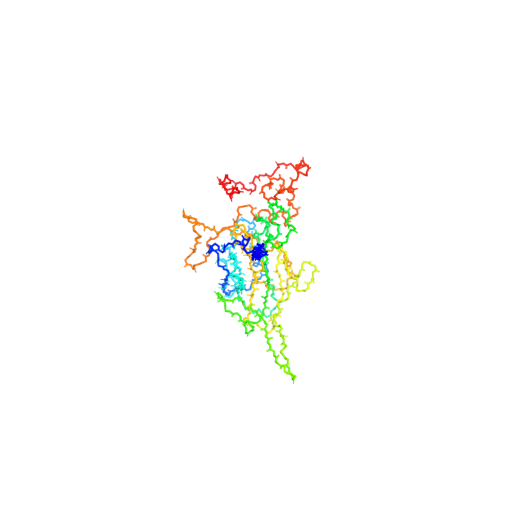 -7.554 -3.165 1.00 57.84 190 ALA A CA 1
ATOM 1434 C C . ALA A 1 190 ? -17.681 -8.851 -2.993 1.00 57.84 190 ALA A C 1
ATOM 1436 O O . ALA A 1 190 ? -18.047 -9.864 -3.596 1.00 57.84 190 ALA A O 1
ATOM 1437 N N . ASN A 1 191 ? -16.649 -8.822 -2.143 1.00 56.16 191 ASN A N 1
ATOM 1438 C CA . ASN A 1 191 ? -15.650 -9.895 -2.002 1.00 56.16 191 ASN A CA 1
ATOM 1439 C C . ASN A 1 191 ? -14.960 -10.205 -3.334 1.00 56.16 191 ASN A C 1
ATOM 1441 O O . ASN A 1 191 ? -14.760 -11.368 -3.688 1.00 56.16 191 ASN A O 1
ATOM 1445 N N . ALA A 1 192 ? -14.712 -9.172 -4.134 1.00 55.84 192 ALA A N 1
ATOM 1446 C CA . ALA A 1 192 ? -13.763 -9.354 -5.207 1.00 55.84 192 ALA A CA 1
ATOM 1447 C C . ALA A 1 192 ? -12.378 -9.383 -4.578 1.00 55.84 192 ALA A C 1
ATOM 1449 O O . ALA A 1 192 ? -12.062 -8.502 -3.791 1.00 55.84 192 ALA A O 1
ATOM 1450 N N . HIS A 1 193 ? -11.616 -10.394 -4.948 1.00 60.03 193 HIS A N 1
ATOM 1451 C CA . HIS A 1 193 ? -10.172 -10.370 -4.833 1.00 60.03 193 HIS A CA 1
ATOM 1452 C C . HIS A 1 193 ? -9.685 -9.604 -6.062 1.00 60.03 193 HIS A C 1
ATOM 1454 O O . HIS A 1 193 ? -10.110 -9.925 -7.188 1.00 60.03 193 HIS A O 1
ATOM 1460 N N . ALA A 1 194 ? -8.933 -8.531 -5.863 1.00 51.16 194 ALA A N 1
ATOM 1461 C CA . ALA A 1 194 ? -8.299 -7.780 -6.928 1.00 51.16 194 ALA A CA 1
ATOM 1462 C C . ALA A 1 194 ? -7.215 -8.631 -7.575 1.00 51.16 194 ALA A C 1
ATOM 1464 O O . ALA A 1 194 ? -6.026 -8.450 -7.359 1.00 51.16 194 ALA A O 1
ATOM 1465 N N . GLY A 1 195 ? -7.631 -9.515 -8.477 1.00 56.16 195 GLY A N 1
ATOM 1466 C CA . GLY A 1 195 ? -6.675 -10.123 -9.386 1.00 56.16 195 GLY A CA 1
ATOM 1467 C C . GLY A 1 195 ? -5.810 -9.041 -10.053 1.00 56.16 195 GLY A C 1
ATOM 1468 O O . GLY A 1 195 ? -6.352 -8.054 -10.550 1.00 56.16 195 GLY A O 1
ATOM 1469 N N . ARG A 1 196 ? -4.496 -9.296 -10.064 1.00 59.50 196 ARG A N 1
ATOM 1470 C CA . ARG A 1 196 ? -3.390 -8.565 -10.710 1.00 59.50 196 ARG A CA 1
ATOM 1471 C C . ARG A 1 196 ? -3.345 -7.068 -10.462 1.00 59.50 196 ARG A C 1
ATOM 1473 O O . ARG A 1 196 ? -4.021 -6.331 -11.180 1.00 59.50 196 ARG A O 1
ATOM 1480 N N . ALA A 1 197 ? -2.454 -6.658 -9.554 1.00 57.34 197 ALA A N 1
ATOM 1481 C CA . ALA A 1 197 ? -1.994 -5.272 -9.435 1.00 57.34 197 ALA A CA 1
ATOM 1482 C C . ALA A 1 197 ? -3.135 -4.257 -9.570 1.00 57.34 197 ALA A C 1
ATOM 1484 O O . ALA A 1 197 ? -3.087 -3.314 -10.342 1.00 57.34 197 ALA A O 1
ATOM 1485 N N . SER A 1 198 ? -4.265 -4.597 -8.957 1.00 74.25 198 SER A N 1
ATOM 1486 C CA . SER A 1 198 ? -5.494 -3.848 -9.088 1.00 74.25 198 SER A CA 1
ATOM 1487 C C . SER A 1 198 ? -5.667 -3.169 -7.762 1.00 74.25 198 SER A C 1
ATOM 1489 O O . SER A 1 198 ? -5.742 -3.849 -6.738 1.00 74.25 198 SER A O 1
ATOM 1491 N N . VAL A 1 199 ? -5.811 -1.850 -7.793 1.00 84.12 199 VAL A N 1
ATOM 1492 C CA . VAL A 1 199 ? -6.106 -1.105 -6.577 1.00 84.12 199 VAL A CA 1
ATOM 1493 C C . VAL A 1 199 ? -7.251 -1.729 -5.794 1.00 84.12 199 VAL A C 1
ATOM 1495 O O . VAL A 1 199 ? -8.397 -1.810 -6.249 1.00 84.12 199 VAL A O 1
ATOM 1498 N N . GLU A 1 200 ? -6.922 -2.114 -4.569 1.00 87.06 200 GLU A N 1
ATOM 1499 C CA . GLU A 1 200 ? -7.871 -2.565 -3.582 1.00 87.06 200 GLU A CA 1
ATOM 1500 C C . GLU A 1 200 ? -8.344 -1.389 -2.763 1.00 87.06 200 GLU A C 1
ATOM 1502 O O . GLU A 1 200 ? -7.566 -0.582 -2.246 1.00 87.06 200 GLU A O 1
ATOM 1507 N N . SER A 1 201 ? -9.660 -1.270 -2.637 1.00 91.19 201 SER A N 1
ATOM 1508 C CA . SER A 1 201 ? -10.215 -0.200 -1.832 1.00 91.19 201 SER A CA 1
ATOM 1509 C C . SER A 1 201 ? -11.523 -0.566 -1.167 1.00 91.19 201 SER A C 1
ATOM 1511 O O . SER A 1 201 ? -12.354 -1.322 -1.679 1.00 91.19 201 SER A O 1
ATOM 1513 N N . CYS A 1 202 ? -11.733 0.021 0.004 1.00 91.94 202 CYS A N 1
ATOM 1514 C CA . CYS A 1 202 ? -12.986 -0.113 0.720 1.00 91.94 202 CYS A CA 1
ATOM 1515 C C . CYS A 1 202 ? -13.266 1.103 1.593 1.00 91.94 202 CYS A C 1
ATOM 1517 O O . CYS A 1 202 ? -12.373 1.789 2.087 1.00 91.94 202 CYS A O 1
ATOM 1519 N N . THR A 1 203 ? -14.552 1.380 1.785 1.00 94.44 203 THR A N 1
ATOM 1520 C CA . THR A 1 203 ? -15.002 2.478 2.641 1.00 94.44 203 THR A CA 1
ATOM 1521 C C . THR A 1 203 ? -15.395 1.945 4.009 1.00 94.44 203 THR A C 1
ATOM 1523 O O . THR A 1 203 ? -16.327 1.150 4.115 1.00 94.44 203 THR A O 1
ATOM 1526 N N . ILE A 1 204 ? -14.744 2.444 5.057 1.00 95.19 204 ILE A N 1
ATOM 1527 C CA . ILE A 1 204 ? -15.137 2.223 6.447 1.00 95.19 204 ILE A CA 1
ATOM 1528 C C . ILE A 1 204 ? -15.935 3.416 6.954 1.00 95.19 204 ILE A C 1
ATOM 1530 O O . ILE A 1 204 ? -15.521 4.570 6.869 1.00 95.19 204 ILE A O 1
ATOM 1534 N N . ASN A 1 205 ? -17.079 3.118 7.555 1.00 95.44 205 ASN A N 1
ATOM 1535 C CA . ASN A 1 205 ? -17.899 4.104 8.234 1.00 95.44 205 ASN A CA 1
ATOM 1536 C C . ASN A 1 205 ? -17.410 4.291 9.677 1.00 95.44 205 ASN A C 1
ATOM 1538 O O . ASN A 1 205 ? -17.609 3.423 10.529 1.00 95.44 205 ASN A O 1
ATOM 1542 N N . THR A 1 206 ? -16.842 5.461 9.981 1.00 96.50 206 THR A N 1
ATOM 1543 C CA . THR A 1 206 ? -16.355 5.771 11.336 1.00 96.50 206 THR A CA 1
ATOM 1544 C C . THR A 1 206 ? -17.273 6.720 12.119 1.00 96.50 206 THR A C 1
ATOM 1546 O O . THR A 1 206 ? -16.867 7.283 13.141 1.00 96.50 206 THR A O 1
ATOM 1549 N N . TYR A 1 207 ? -18.536 6.893 11.702 1.00 96.31 207 TYR A N 1
ATOM 1550 C CA . TYR A 1 207 ? -19.489 7.774 12.387 1.00 96.31 207 TYR A CA 1
ATOM 1551 C C . TYR A 1 207 ? -19.639 7.404 13.872 1.00 96.31 207 TYR A C 1
ATOM 1553 O O . TYR A 1 207 ? -19.848 6.249 14.238 1.00 96.31 207 TYR A O 1
ATOM 1561 N N . ASN A 1 208 ? -19.578 8.417 14.746 1.00 95.31 208 ASN A N 1
ATOM 1562 C CA . ASN A 1 208 ? -19.581 8.280 16.214 1.00 95.31 208 ASN A CA 1
ATOM 1563 C C . ASN A 1 208 ? -18.423 7.444 16.796 1.00 95.31 208 ASN A C 1
ATOM 1565 O O . ASN A 1 208 ? -18.497 7.020 17.950 1.00 95.31 208 ASN A O 1
ATOM 1569 N N . ARG A 1 209 ? -17.356 7.213 16.024 1.00 96.19 209 ARG A N 1
ATOM 1570 C CA . ARG A 1 209 ? -16.179 6.429 16.421 1.00 96.19 209 ARG A CA 1
ATOM 1571 C C . ARG A 1 209 ? -14.878 7.209 16.185 1.00 96.19 209 ARG A C 1
ATOM 1573 O O . ARG A 1 209 ? -13.855 6.636 15.823 1.00 96.19 209 ARG A O 1
ATOM 1580 N N . THR A 1 210 ? -14.912 8.526 16.397 1.00 97.31 210 THR A N 1
ATOM 1581 C CA . THR A 1 210 ? -13.720 9.380 16.312 1.00 97.31 210 THR A CA 1
ATOM 1582 C C . THR A 1 210 ? -12.671 8.949 17.339 1.00 97.31 210 THR A C 1
ATOM 1584 O O . THR A 1 210 ? -12.988 8.796 18.519 1.00 97.31 210 THR A O 1
ATOM 1587 N N . GLY A 1 211 ? -11.426 8.763 16.901 1.00 96.50 211 GLY A N 1
ATOM 1588 C CA . GLY A 1 211 ? -10.316 8.319 17.749 1.00 96.50 211 GLY A CA 1
ATOM 1589 C C . GLY A 1 211 ? -10.339 6.830 18.111 1.00 96.50 211 GLY A C 1
ATOM 1590 O O . GLY A 1 211 ? -9.449 6.372 18.826 1.00 96.50 211 GLY A O 1
ATOM 1591 N N . ILE A 1 212 ? -11.336 6.071 17.643 1.00 97.88 212 ILE A N 1
ATOM 1592 C CA . ILE A 1 212 ? -11.357 4.612 17.786 1.00 97.88 212 ILE A CA 1
ATOM 1593 C C . ILE A 1 212 ? -10.398 4.012 16.764 1.00 97.88 212 ILE A C 1
ATOM 1595 O O . ILE A 1 212 ? -10.352 4.460 15.621 1.00 97.88 212 ILE A O 1
ATOM 1599 N N . GLU A 1 213 ? -9.621 3.027 17.201 1.00 98.00 213 GLU A N 1
ATOM 1600 C CA . GLU A 1 213 ? -8.631 2.356 16.368 1.00 98.00 213 GLU A CA 1
ATOM 1601 C C . GLU A 1 213 ? -9.274 1.286 15.488 1.00 98.00 213 GLU A C 1
ATOM 1603 O O . GLU A 1 213 ? -10.100 0.484 15.946 1.00 98.00 213 GLU A O 1
ATOM 1608 N N . TYR A 1 214 ? -8.870 1.302 14.228 1.00 97.94 214 TYR A N 1
ATOM 1609 C CA . TYR A 1 214 ? -9.166 0.283 13.240 1.00 97.94 214 TYR A CA 1
ATOM 1610 C C . TYR A 1 214 ? -7.858 -0.353 12.805 1.00 97.94 214 TYR A C 1
ATOM 1612 O O . TYR A 1 214 ? -6.838 0.330 12.710 1.00 97.94 214 TYR A O 1
ATOM 1620 N N . THR A 1 215 ? -7.909 -1.649 12.529 1.00 97.31 215 THR A N 1
ATOM 1621 C CA . THR A 1 215 ? -6.803 -2.389 11.937 1.00 97.31 215 THR A CA 1
ATOM 1622 C C . THR A 1 215 ? -7.135 -2.626 10.478 1.00 97.31 215 THR A C 1
ATOM 1624 O O . THR A 1 215 ? -8.258 -3.000 10.140 1.00 97.31 215 THR A O 1
ATOM 1627 N N . MET A 1 216 ? -6.144 -2.398 9.634 1.00 95.56 216 MET A N 1
ATOM 1628 C CA . MET A 1 216 ? -6.131 -2.785 8.243 1.00 95.56 216 MET A CA 1
ATOM 1629 C C . MET A 1 216 ? -5.156 -3.948 8.084 1.00 95.56 216 MET A C 1
ATOM 1631 O O . MET A 1 216 ? -4.062 -3.935 8.653 1.00 95.56 216 MET A O 1
ATOM 1635 N N . VAL A 1 217 ? -5.588 -4.959 7.349 1.00 94.31 217 VAL A N 1
ATOM 1636 C CA . VAL A 1 217 ? -4.886 -6.209 7.100 1.00 94.31 217 VAL A CA 1
ATOM 1637 C C . VAL A 1 217 ? -4.761 -6.353 5.596 1.00 94.31 217 VAL A C 1
ATOM 1639 O O . VAL A 1 217 ? -5.759 -6.307 4.884 1.00 94.31 217 VAL A O 1
ATOM 1642 N N . LEU A 1 218 ? -3.524 -6.494 5.154 1.00 93.31 218 LEU A N 1
ATOM 1643 C CA . LEU A 1 218 ? -3.122 -6.734 3.782 1.00 93.31 218 LEU A CA 1
ATOM 1644 C C . LEU A 1 218 ? -2.662 -8.176 3.711 1.00 93.31 218 LEU A C 1
ATOM 1646 O O . LEU A 1 218 ? -1.523 -8.436 4.063 1.00 93.31 218 LEU A O 1
ATOM 1650 N N . GLU A 1 219 ? -3.537 -9.117 3.379 1.00 91.31 219 GLU A N 1
ATOM 1651 C CA . GLU A 1 219 ? -3.166 -10.532 3.272 1.00 91.31 219 GLU A CA 1
ATOM 1652 C C . GLU A 1 219 ? -2.562 -10.777 1.888 1.00 91.31 219 GLU A C 1
ATOM 1654 O O . GLU A 1 219 ? -3.240 -10.578 0.885 1.00 91.31 219 GLU A O 1
ATOM 1659 N N . SER A 1 220 ? -1.294 -11.192 1.814 1.00 87.88 220 SER A N 1
ATOM 1660 C CA . SER A 1 220 ? -0.704 -11.533 0.520 1.00 87.88 220 SER A CA 1
ATOM 1661 C C . SER A 1 220 ? -1.313 -12.834 0.007 1.00 87.88 220 SER A C 1
ATOM 1663 O O . SER A 1 220 ? -1.190 -13.893 0.631 1.00 87.88 220 SER A O 1
ATOM 1665 N N . PHE A 1 221 ? -1.991 -12.745 -1.130 1.00 79.00 221 PHE A N 1
ATOM 1666 C CA . PHE A 1 221 ? -2.608 -13.889 -1.785 1.00 79.00 221 PHE A CA 1
ATOM 1667 C C . PHE A 1 221 ? -1.582 -14.622 -2.656 1.00 79.00 221 PHE A C 1
ATOM 1669 O O . PHE A 1 221 ? -1.428 -15.842 -2.553 1.00 79.00 221 PHE A O 1
ATOM 1676 N N . SER A 1 222 ? -0.798 -13.860 -3.420 1.00 78.00 222 SER A N 1
ATOM 1677 C CA . SER A 1 222 ? 0.299 -14.351 -4.254 1.00 78.00 222 SER A CA 1
ATOM 1678 C C . SER A 1 222 ? 1.476 -13.377 -4.228 1.00 78.00 222 SER A C 1
ATOM 1680 O O . SER A 1 222 ? 1.297 -12.179 -4.026 1.00 78.00 222 SER A O 1
ATOM 1682 N N . ILE A 1 223 ? 2.695 -13.894 -4.395 1.00 80.56 223 ILE A N 1
ATOM 1683 C CA . ILE A 1 223 ? 3.926 -13.102 -4.509 1.00 80.56 223 ILE A CA 1
ATOM 1684 C C . ILE A 1 223 ? 4.609 -13.490 -5.834 1.00 80.56 223 ILE A C 1
ATOM 1686 O O . ILE A 1 223 ? 4.712 -14.693 -6.110 1.00 80.56 223 ILE A O 1
ATOM 1690 N N . PRO A 1 224 ? 5.082 -12.520 -6.641 1.00 75.38 224 PRO A N 1
ATOM 1691 C CA . PRO A 1 224 ? 5.910 -12.767 -7.821 1.00 75.38 224 PRO A CA 1
ATOM 1692 C C . PRO A 1 224 ? 7.046 -13.777 -7.568 1.00 75.38 224 PRO A C 1
ATOM 1694 O O . PRO A 1 224 ? 7.765 -13.670 -6.577 1.00 75.38 224 PRO A O 1
ATOM 1697 N N . LEU A 1 225 ? 7.234 -14.774 -8.445 1.00 68.56 225 LEU A N 1
ATOM 1698 C CA . LEU A 1 225 ? 8.243 -15.835 -8.253 1.00 68.56 225 LEU A CA 1
ATOM 1699 C C . LEU A 1 225 ? 9.636 -15.466 -8.769 1.00 68.56 225 LEU A C 1
ATOM 1701 O O . LEU A 1 225 ? 10.595 -16.190 -8.506 1.00 68.56 225 LEU A O 1
ATOM 1705 N N . ASP A 1 226 ? 9.748 -14.419 -9.570 1.00 66.56 226 ASP A N 1
ATOM 1706 C CA . ASP A 1 226 ? 10.999 -14.027 -10.205 1.00 66.56 226 ASP A CA 1
ATOM 1707 C C . ASP A 1 226 ? 11.965 -13.385 -9.209 1.00 66.56 226 ASP A C 1
ATOM 1709 O O . ASP A 1 226 ? 13.067 -13.902 -9.013 1.00 66.56 226 ASP A O 1
ATOM 1713 N N . ASP A 1 227 ? 11.540 -12.319 -8.534 1.00 70.38 227 ASP A N 1
ATOM 1714 C CA . ASP A 1 227 ? 12.303 -11.666 -7.472 1.00 70.38 227 ASP A CA 1
ATOM 1715 C C . ASP A 1 227 ? 11.805 -12.021 -6.061 1.00 70.38 227 ASP A C 1
ATOM 1717 O O . ASP A 1 227 ? 12.467 -11.695 -5.070 1.00 70.38 227 ASP A O 1
ATOM 1721 N N . GLY A 1 228 ? 10.701 -12.771 -5.957 1.00 79.25 228 GLY A N 1
ATOM 1722 C CA . GLY A 1 228 ? 10.148 -13.213 -4.679 1.00 79.25 228 GLY A CA 1
ATOM 1723 C C . GLY A 1 228 ? 9.532 -12.073 -3.873 1.00 79.25 228 GLY A C 1
ATOM 1724 O O . GLY A 1 228 ? 9.503 -12.173 -2.642 1.00 79.25 228 GLY A O 1
ATOM 1725 N N . SER A 1 229 ? 9.117 -10.985 -4.533 1.00 85.50 229 SER A N 1
ATOM 1726 C CA . SER A 1 229 ? 8.765 -9.731 -3.875 1.00 85.50 229 SER A CA 1
ATOM 1727 C C . SER A 1 229 ? 7.462 -9.118 -4.392 1.00 85.50 229 SER A C 1
ATOM 1729 O O . SER A 1 229 ? 7.177 -9.158 -5.581 1.00 85.50 229 SER A O 1
ATOM 1731 N N . LEU A 1 230 ? 6.667 -8.539 -3.488 1.00 87.25 230 LEU A N 1
ATOM 1732 C CA . LEU A 1 230 ? 5.459 -7.774 -3.798 1.00 87.25 230 LEU A CA 1
ATOM 1733 C C . LEU A 1 230 ? 5.506 -6.411 -3.106 1.00 87.25 230 LEU A C 1
ATOM 1735 O O . LEU A 1 230 ? 5.199 -6.262 -1.925 1.00 87.25 230 LEU A O 1
ATOM 1739 N N . SER A 1 231 ? 5.939 -5.415 -3.855 1.00 90.00 231 SER A N 1
ATOM 1740 C CA . SER A 1 231 ? 5.808 -3.998 -3.580 1.00 90.00 231 SER A CA 1
ATOM 1741 C C . SER A 1 231 ? 4.364 -3.494 -3.644 1.00 90.00 231 SER A C 1
ATOM 1743 O O . SER A 1 231 ? 3.579 -3.881 -4.511 1.00 90.00 231 SER A O 1
ATOM 1745 N N . PHE A 1 232 ? 4.031 -2.603 -2.715 1.00 92.38 232 PHE A N 1
ATOM 1746 C CA . PHE A 1 232 ? 2.707 -2.005 -2.605 1.00 92.38 232 PHE A CA 1
ATOM 1747 C C . PHE A 1 232 ? 2.768 -0.599 -2.002 1.00 92.38 232 PHE A C 1
ATOM 1749 O O . PHE A 1 232 ? 3.646 -0.285 -1.190 1.00 92.38 232 PHE A O 1
ATOM 1756 N N . GLY A 1 233 ? 1.796 0.228 -2.369 1.00 94.06 233 GLY A N 1
ATOM 1757 C CA . GLY A 1 233 ? 1.464 1.498 -1.740 1.00 94.06 233 GLY A CA 1
ATOM 1758 C C . GLY A 1 233 ? 0.171 1.387 -0.939 1.00 94.06 233 GLY A C 1
ATOM 1759 O O . GLY A 1 233 ? -0.708 0.583 -1.241 1.00 94.06 233 GLY A O 1
ATOM 1760 N N . VAL A 1 234 ? 0.032 2.195 0.109 1.00 95.75 234 VAL A N 1
ATOM 1761 C CA . VAL A 1 234 ? -1.187 2.230 0.922 1.00 95.75 234 VAL A CA 1
ATOM 1762 C C . VAL A 1 234 ? -1.450 3.602 1.523 1.00 95.75 234 VAL A C 1
ATOM 1764 O O . VAL A 1 234 ? -0.537 4.295 1.982 1.00 95.75 234 VAL A O 1
ATOM 1767 N N . ALA A 1 235 ? -2.729 3.975 1.576 1.00 97.31 235 ALA A N 1
ATOM 1768 C CA . ALA A 1 235 ? -3.198 5.178 2.249 1.00 97.31 235 ALA A CA 1
ATOM 1769 C C . ALA A 1 235 ? -4.590 4.995 2.877 1.00 97.31 235 ALA A C 1
ATOM 1771 O O . ALA A 1 235 ? -5.444 4.267 2.369 1.00 97.31 235 ALA A O 1
ATOM 1772 N N . ALA A 1 236 ? -4.842 5.736 3.958 1.00 97.69 236 ALA A N 1
ATOM 1773 C CA . ALA A 1 236 ? -6.180 5.960 4.496 1.00 97.69 236 ALA A CA 1
ATOM 1774 C C . ALA A 1 236 ? -6.590 7.406 4.201 1.00 97.69 236 ALA A C 1
ATOM 1776 O O . ALA A 1 236 ? -5.897 8.341 4.595 1.00 97.69 236 ALA A O 1
ATOM 1777 N N . VAL A 1 237 ? -7.713 7.612 3.518 1.00 98.12 237 VAL A N 1
ATOM 1778 C CA . VAL A 1 237 ? -8.140 8.925 3.013 1.00 98.12 237 VAL A CA 1
ATOM 1779 C C . VAL A 1 237 ? -9.551 9.242 3.496 1.00 98.12 237 VAL A C 1
ATOM 1781 O O . VAL A 1 237 ? -10.451 8.412 3.428 1.00 98.12 237 VAL A O 1
ATOM 1784 N N . GLU A 1 238 ? -9.781 10.458 3.977 1.00 97.81 238 GLU A N 1
ATOM 1785 C CA . GLU A 1 238 ? -11.105 10.919 4.381 1.00 97.81 238 GLU A CA 1
ATOM 1786 C C . GLU A 1 238 ? -12.059 10.980 3.176 1.00 97.81 238 GLU A C 1
ATOM 1788 O O . GLU A 1 238 ? -11.790 11.647 2.175 1.00 97.81 238 GLU A O 1
ATOM 1793 N N . GLY A 1 239 ? -13.213 10.323 3.303 1.00 96.50 239 GLY A N 1
ATOM 1794 C CA . GLY A 1 239 ? -14.248 10.245 2.278 1.00 96.50 239 GLY A CA 1
ATOM 1795 C C . GLY A 1 239 ? -14.604 8.811 1.892 1.00 96.50 239 GLY A C 1
ATOM 1796 O O . GLY A 1 239 ? -14.103 7.837 2.445 1.00 96.50 239 GLY A O 1
ATOM 1797 N N . ARG A 1 240 ? -15.516 8.677 0.926 1.00 94.75 240 ARG A N 1
ATOM 1798 C CA . ARG A 1 240 ? -15.871 7.381 0.334 1.00 94.75 240 ARG A CA 1
ATOM 1799 C C . ARG A 1 240 ? -14.945 7.072 -0.830 1.00 94.75 240 ARG A C 1
ATOM 1801 O O . ARG A 1 240 ? -14.644 7.965 -1.619 1.00 94.75 240 ARG A O 1
ATOM 1808 N N . CYS A 1 241 ? -14.610 5.801 -1.028 1.00 92.31 241 CYS A N 1
ATOM 1809 C CA . CYS A 1 241 ? -13.802 5.387 -2.179 1.00 92.31 241 CYS A CA 1
ATOM 1810 C C . CYS A 1 241 ? -14.474 5.704 -3.520 1.00 92.31 241 CYS A C 1
ATOM 1812 O O . CYS A 1 241 ? -13.793 6.052 -4.478 1.00 92.31 241 CYS A O 1
ATOM 1814 N N . SER A 1 242 ? -15.813 5.695 -3.570 1.00 90.00 242 SER A N 1
ATOM 1815 C CA . SER A 1 242 ? -16.574 6.116 -4.754 1.00 90.00 242 SER A CA 1
ATOM 1816 C C . SER A 1 242 ? -16.397 7.593 -5.108 1.00 90.00 242 SER A C 1
ATOM 1818 O O . SER A 1 242 ? -16.552 7.958 -6.269 1.00 90.00 242 SER A O 1
ATOM 1820 N N . ASP A 1 243 ? -16.130 8.439 -4.110 1.00 92.94 243 ASP A N 1
ATOM 1821 C CA . ASP A 1 243 ? -15.970 9.884 -4.293 1.00 92.94 243 ASP A CA 1
ATOM 1822 C C . ASP A 1 243 ? -14.512 10.236 -4.612 1.00 92.94 243 ASP A C 1
ATOM 1824 O O . ASP A 1 243 ? -14.255 11.178 -5.358 1.00 92.94 243 ASP A O 1
ATOM 1828 N N . ILE A 1 244 ? -13.570 9.467 -4.054 1.00 92.62 244 ILE A N 1
ATOM 1829 C CA . ILE A 1 244 ? -12.131 9.596 -4.312 1.00 92.62 244 ILE A CA 1
ATOM 1830 C C . ILE A 1 244 ? -11.770 9.049 -5.697 1.00 92.62 244 ILE A C 1
ATOM 1832 O O . ILE A 1 244 ? -10.929 9.633 -6.372 1.00 92.62 244 ILE A O 1
ATOM 1836 N N . GLY A 1 245 ? -12.435 7.978 -6.144 1.00 89.12 245 GLY A N 1
ATOM 1837 C CA . GLY A 1 245 ? -12.105 7.308 -7.400 1.00 89.12 245 GLY A CA 1
ATOM 1838 C C . GLY A 1 245 ? -10.819 6.494 -7.287 1.00 89.12 245 GLY A C 1
ATOM 1839 O O . GLY A 1 245 ? -9.940 6.640 -8.132 1.00 89.12 245 GLY A O 1
ATOM 1840 N N . ALA A 1 246 ? -10.716 5.670 -6.237 1.00 87.38 246 ALA A N 1
ATOM 1841 C CA . ALA A 1 246 ? -9.588 4.764 -6.041 1.00 87.38 246 ALA A CA 1
ATOM 1842 C C . ALA A 1 24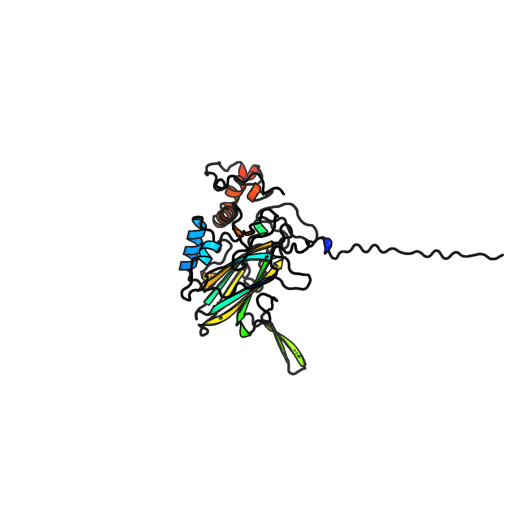6 ? -9.440 3.834 -7.262 1.00 87.38 246 ALA A C 1
ATOM 1844 O O . ALA A 1 246 ? -10.360 3.100 -7.622 1.00 87.38 246 ALA A O 1
ATOM 1845 N N . THR A 1 247 ? -8.304 3.969 -7.931 1.00 85.81 247 THR A N 1
ATOM 1846 C CA . THR A 1 247 ? -7.876 3.324 -9.182 1.00 85.81 247 THR A CA 1
ATOM 1847 C C . THR A 1 247 ? -6.353 3.278 -9.186 1.00 85.81 247 THR A C 1
ATOM 1849 O O . THR A 1 247 ? -5.759 4.038 -8.423 1.00 85.81 247 THR A O 1
ATOM 1852 N N . GLU A 1 248 ? -5.754 2.542 -10.119 1.00 81.62 248 GLU A N 1
ATOM 1853 C CA . GLU A 1 248 ? -4.307 2.524 -10.428 1.00 81.62 248 GLU A CA 1
ATOM 1854 C C . GLU A 1 248 ? -3.625 3.887 -10.560 1.00 81.62 248 GLU A C 1
ATOM 1856 O O . GLU A 1 248 ? -2.427 4.003 -10.671 1.00 81.62 248 GLU A O 1
ATOM 1861 N N . CYS A 1 249 ? -4.406 4.954 -10.660 1.00 86.31 249 CYS A N 1
ATOM 1862 C CA . CYS A 1 249 ? -3.912 6.305 -10.858 1.00 86.31 249 CYS A CA 1
ATOM 1863 C C . CYS A 1 249 ? -3.989 7.128 -9.571 1.00 86.31 249 CYS A C 1
ATOM 1865 O O . CYS A 1 249 ? -4.067 8.366 -9.630 1.00 86.31 249 CYS A O 1
ATOM 1867 N N . THR A 1 250 ? -4.102 6.455 -8.422 1.00 90.19 250 THR A N 1
ATOM 1868 C CA . THR A 1 250 ? -4.368 7.088 -7.129 1.00 90.19 250 THR A CA 1
ATOM 1869 C C . THR A 1 250 ? -3.105 7.214 -6.307 1.00 90.19 250 THR A C 1
ATOM 1871 O O . THR A 1 250 ? -2.791 8.334 -5.884 1.00 90.19 250 THR A O 1
ATOM 1874 N N . LEU A 1 251 ? -2.419 6.097 -6.088 1.00 91.81 251 LEU A N 1
ATOM 1875 C CA . LEU A 1 251 ? -1.044 6.060 -5.614 1.00 91.81 251 LEU A CA 1
ATOM 1876 C C . LEU A 1 251 ? -0.154 5.922 -6.858 1.00 91.81 251 LEU A C 1
ATOM 1878 O O . LEU A 1 251 ? -0.669 5.589 -7.909 1.00 91.81 251 LEU A O 1
ATOM 1882 N N . TYR A 1 252 ? 1.090 6.388 -6.768 1.00 89.94 252 TYR A N 1
ATOM 1883 C CA . TYR A 1 252 ? 2.045 6.307 -7.874 1.00 89.94 252 TYR A CA 1
ATOM 1884 C C . TYR A 1 252 ? 3.407 5.928 -7.304 1.00 89.94 252 TYR A C 1
ATOM 1886 O O . TYR A 1 252 ? 3.809 6.470 -6.262 1.00 89.94 252 TYR A O 1
ATOM 1894 N N . GLY A 1 253 ? 4.182 5.145 -8.052 1.00 87.31 253 GLY A N 1
ATOM 1895 C CA . GLY A 1 253 ? 5.561 4.795 -7.699 1.00 87.31 253 GLY A CA 1
ATOM 1896 C C . GLY A 1 253 ? 5.686 3.739 -6.595 1.00 87.31 253 GLY A C 1
ATOM 1897 O O . GLY A 1 253 ? 6.668 3.727 -5.853 1.00 87.31 253 GLY A O 1
ATOM 1898 N N . GLU A 1 254 ? 4.710 2.854 -6.497 1.00 88.75 254 GLU A N 1
ATOM 1899 C CA . GLU A 1 254 ? 4.684 1.634 -5.689 1.00 88.75 254 GLU A CA 1
ATOM 1900 C C . GLU A 1 254 ? 5.451 0.467 -6.314 1.00 88.75 254 GLU A C 1
ATOM 1902 O O . GLU A 1 254 ? 5.699 -0.525 -5.631 1.00 88.75 254 GLU A O 1
ATOM 1907 N N . SER A 1 255 ? 5.954 0.610 -7.545 1.00 86.88 255 SER A N 1
ATOM 1908 C CA . SER A 1 255 ? 6.963 -0.275 -8.149 1.00 86.88 255 SER A CA 1
ATOM 1909 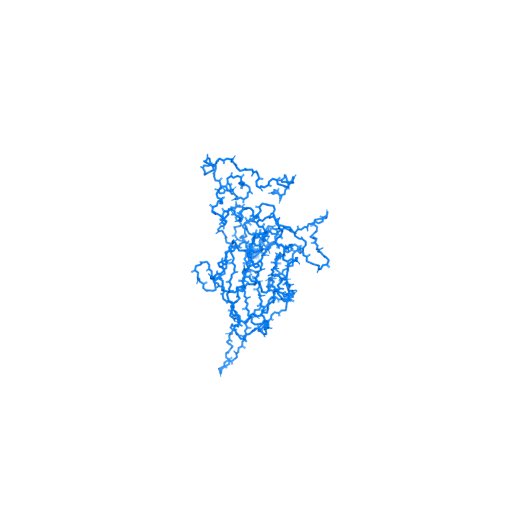C C . SER A 1 255 ? 8.318 -0.066 -7.468 1.00 86.88 255 SER A C 1
ATOM 1911 O O . SER A 1 255 ? 9.163 0.705 -7.935 1.00 86.88 255 SER A O 1
ATOM 1913 N N . LEU A 1 256 ? 8.527 -0.711 -6.325 1.00 88.12 256 LEU A N 1
ATOM 1914 C CA . LEU A 1 256 ? 9.743 -0.556 -5.536 1.00 88.12 256 LEU A CA 1
ATOM 1915 C C . LEU A 1 256 ? 10.781 -1.624 -5.873 1.00 88.12 256 LEU A C 1
ATOM 1917 O O . LEU A 1 256 ? 10.462 -2.781 -6.135 1.00 88.12 256 LEU A O 1
ATOM 1921 N N . VAL A 1 257 ? 12.049 -1.236 -5.791 1.00 87.88 257 VAL A N 1
ATOM 1922 C CA . VAL A 1 257 ? 13.203 -2.134 -5.831 1.00 87.88 257 VAL A CA 1
ATOM 1923 C C . VAL A 1 257 ? 14.011 -1.920 -4.561 1.00 87.88 257 VAL A C 1
ATOM 1925 O O . VAL A 1 257 ? 14.299 -0.784 -4.177 1.00 87.88 257 VAL A O 1
ATOM 1928 N N . ALA A 1 258 ? 14.393 -3.008 -3.896 1.00 90.44 258 ALA A N 1
ATOM 1929 C CA . ALA A 1 258 ? 15.277 -2.921 -2.742 1.00 90.44 258 ALA A CA 1
ATOM 1930 C C . ALA A 1 258 ? 16.703 -2.545 -3.160 1.00 90.44 258 ALA A C 1
ATOM 1932 O O . ALA A 1 258 ? 17.272 -3.099 -4.105 1.00 90.44 258 ALA A O 1
ATOM 1933 N N . ASN A 1 259 ? 17.305 -1.627 -2.410 1.00 92.12 259 ASN A N 1
ATOM 1934 C CA . ASN A 1 259 ? 18.730 -1.357 -2.490 1.00 92.12 259 ASN A CA 1
ATOM 1935 C C . ASN A 1 259 ? 19.503 -2.581 -1.989 1.00 92.12 259 ASN A C 1
ATOM 1937 O O . ASN A 1 259 ? 19.131 -3.202 -0.993 1.00 92.12 259 ASN A O 1
ATOM 1941 N N . ARG A 1 260 ? 20.600 -2.914 -2.670 1.00 92.62 260 ARG A N 1
ATOM 1942 C CA . ARG A 1 260 ? 21.500 -4.008 -2.290 1.00 92.62 260 ARG A CA 1
ATOM 1943 C C . ARG A 1 260 ? 22.917 -3.482 -2.098 1.00 92.62 260 ARG A C 1
ATOM 1945 O O . ARG A 1 260 ? 23.319 -2.531 -2.769 1.00 92.62 260 ARG A O 1
ATOM 1952 N N . ASP A 1 261 ? 23.649 -4.060 -1.154 1.00 93.25 261 ASP A N 1
ATOM 1953 C CA . ASP A 1 261 ? 25.051 -3.725 -0.910 1.00 93.25 261 ASP A CA 1
ATOM 1954 C C . ASP A 1 261 ? 25.997 -4.412 -1.920 1.00 93.25 261 ASP A C 1
ATOM 1956 O O . ASP A 1 261 ? 25.566 -5.128 -2.826 1.00 93.25 261 ASP A O 1
ATOM 1960 N N . ASP A 1 262 ? 27.311 -4.216 -1.765 1.00 94.19 262 ASP A N 1
ATOM 1961 C CA . ASP A 1 262 ? 28.328 -4.827 -2.638 1.00 94.19 262 ASP A CA 1
ATOM 1962 C C . ASP A 1 262 ? 28.332 -6.374 -2.601 1.00 94.19 262 ASP A C 1
ATOM 1964 O O . ASP A 1 262 ? 28.938 -7.008 -3.469 1.00 94.19 262 ASP A O 1
ATOM 1968 N N . ASN A 1 263 ? 27.694 -6.993 -1.600 1.00 92.25 263 ASN A N 1
ATOM 1969 C CA . ASN A 1 263 ? 27.545 -8.444 -1.480 1.00 92.25 263 ASN A CA 1
ATOM 1970 C C . ASN A 1 263 ? 26.235 -8.952 -2.098 1.00 92.25 263 ASN A C 1
ATOM 1972 O O . ASN A 1 263 ? 26.061 -10.165 -2.222 1.00 92.25 263 ASN A O 1
ATOM 1976 N N . GLY A 1 264 ? 25.351 -8.045 -2.520 1.00 88.50 264 GLY A N 1
ATOM 1977 C CA . GLY A 1 264 ? 24.018 -8.367 -3.012 1.00 88.50 264 GLY A CA 1
ATOM 1978 C C . GLY A 1 264 ? 22.975 -8.513 -1.903 1.00 88.50 264 GLY A C 1
ATOM 1979 O O . GLY A 1 264 ? 21.849 -8.894 -2.212 1.00 88.50 264 GLY A O 1
ATOM 1980 N N . ASP A 1 265 ? 23.308 -8.197 -0.650 1.00 91.06 265 ASP A N 1
ATOM 1981 C CA . ASP A 1 265 ? 22.371 -8.271 0.471 1.00 91.06 265 ASP A CA 1
ATOM 1982 C C . ASP A 1 265 ? 21.479 -7.023 0.490 1.00 91.06 265 ASP A C 1
ATOM 1984 O O . ASP A 1 265 ? 21.955 -5.912 0.235 1.00 91.06 265 ASP A O 1
ATOM 1988 N N . VAL A 1 266 ? 20.187 -7.179 0.796 1.00 92.62 266 VAL A N 1
ATOM 1989 C CA . VAL A 1 266 ? 19.271 -6.032 0.907 1.00 92.62 266 VAL A CA 1
ATOM 1990 C C . VAL A 1 266 ? 19.703 -5.084 2.024 1.00 92.62 266 VAL A C 1
ATOM 1992 O O . VAL A 1 266 ? 20.066 -5.506 3.126 1.00 92.62 266 VAL A O 1
ATOM 1995 N N . THR A 1 267 ? 19.652 -3.783 1.758 1.00 94.06 267 THR A N 1
ATOM 1996 C CA . THR A 1 267 ? 19.971 -2.768 2.760 1.00 94.06 267 THR A CA 1
ATOM 1997 C C . THR A 1 267 ? 18.717 -2.312 3.493 1.00 94.06 267 THR A C 1
ATOM 1999 O O . THR A 1 267 ? 17.626 -2.201 2.932 1.00 94.06 267 THR A O 1
ATOM 2002 N N . ARG A 1 268 ? 18.887 -2.047 4.787 1.00 92.38 268 ARG A N 1
ATOM 2003 C CA . ARG A 1 268 ? 17.854 -1.511 5.671 1.00 92.38 268 ARG A CA 1
ATOM 2004 C C . ARG A 1 268 ? 18.344 -0.217 6.299 1.00 92.38 268 ARG A C 1
ATOM 2006 O O . ARG A 1 268 ? 19.555 -0.034 6.460 1.00 92.38 268 ARG A O 1
ATOM 2013 N N . ASP A 1 269 ? 17.423 0.682 6.597 1.00 88.06 269 ASP A N 1
ATOM 2014 C CA . ASP A 1 269 ? 17.734 1.953 7.240 1.00 88.06 269 ASP A CA 1
ATOM 2015 C C . ASP A 1 269 ? 17.946 1.809 8.761 1.00 88.06 269 ASP A C 1
ATOM 2017 O O . ASP A 1 269 ? 18.070 0.706 9.302 1.00 88.06 269 ASP A O 1
ATOM 2021 N N . GLU A 1 270 ? 18.065 2.942 9.460 1.00 89.50 270 GLU A N 1
ATOM 2022 C CA . GLU A 1 270 ? 18.302 2.976 10.909 1.00 89.50 270 GLU A CA 1
ATOM 2023 C C . GLU A 1 270 ? 17.118 2.434 11.730 1.00 89.50 270 GLU A C 1
ATOM 2025 O O . GLU A 1 270 ? 17.327 1.986 12.861 1.00 89.50 270 GLU A O 1
ATOM 2030 N N . ASP A 1 271 ? 15.913 2.433 11.156 1.00 85.12 271 ASP A N 1
ATOM 2031 C CA . ASP A 1 271 ? 14.680 1.941 11.771 1.00 85.12 271 ASP A CA 1
ATOM 2032 C C . ASP A 1 271 ? 14.405 0.466 11.412 1.00 85.12 271 ASP A C 1
ATOM 2034 O O . ASP A 1 271 ? 13.513 -0.169 11.979 1.00 85.12 271 ASP A O 1
ATOM 2038 N N . GLY A 1 272 ? 15.236 -0.121 10.543 1.00 87.50 272 GLY A N 1
ATOM 2039 C CA . GLY A 1 272 ? 15.124 -1.504 10.088 1.00 87.50 272 GLY A CA 1
ATOM 2040 C C . GLY A 1 272 ? 14.167 -1.687 8.909 1.00 87.50 272 GLY A C 1
ATOM 2041 O O . GLY A 1 272 ? 13.935 -2.833 8.499 1.00 87.50 272 GLY A O 1
ATOM 2042 N N . GLU A 1 273 ? 13.645 -0.595 8.344 1.00 87.38 273 GLU A N 1
ATOM 2043 C CA . GLU A 1 273 ? 12.841 -0.630 7.126 1.00 87.38 273 GLU A CA 1
ATOM 2044 C C . GLU A 1 273 ? 13.738 -0.897 5.914 1.00 87.38 273 GLU A C 1
ATOM 2046 O O . GLU A 1 273 ? 14.924 -0.558 5.893 1.00 87.38 273 GLU A O 1
ATOM 2051 N N . LEU A 1 274 ? 13.182 -1.548 4.892 1.00 90.31 274 LEU A N 1
ATOM 2052 C CA . LEU A 1 274 ? 13.896 -1.783 3.642 1.00 90.31 274 LEU A CA 1
ATOM 2053 C C . LEU A 1 274 ? 14.210 -0.447 2.971 1.00 90.31 274 LEU A C 1
ATOM 2055 O O . LEU A 1 274 ? 13.324 0.369 2.721 1.00 90.31 274 LEU A O 1
ATOM 2059 N N . SER A 1 275 ? 15.480 -0.248 2.628 1.00 90.94 275 SER A N 1
ATOM 2060 C CA . SER A 1 275 ? 15.865 0.872 1.787 1.00 90.94 275 SER A CA 1
ATOM 2061 C C . SER A 1 275 ? 15.465 0.540 0.357 1.00 90.94 275 SER A C 1
ATOM 2063 O O . SER A 1 275 ? 15.979 -0.413 -0.229 1.00 90.94 275 SER A O 1
ATOM 2065 N N . THR A 1 276 ? 14.549 1.316 -0.212 1.00 90.88 276 THR A N 1
ATOM 2066 C CA . THR A 1 276 ? 14.040 1.074 -1.564 1.00 90.88 276 THR A CA 1
ATOM 2067 C C . THR A 1 276 ? 14.168 2.307 -2.449 1.00 90.88 276 THR A C 1
ATOM 2069 O O . THR A 1 276 ? 14.422 3.422 -1.986 1.00 90.88 276 THR A O 1
ATOM 2072 N N . TYR A 1 277 ? 14.019 2.099 -3.749 1.00 88.81 277 TYR A N 1
ATOM 2073 C CA . TYR A 1 277 ? 13.823 3.152 -4.732 1.00 88.81 277 TYR A CA 1
ATOM 2074 C C . TYR A 1 277 ? 12.727 2.735 -5.708 1.00 88.81 277 TYR A C 1
ATOM 2076 O O . TYR A 1 277 ? 12.480 1.548 -5.910 1.00 88.81 277 TYR A O 1
ATOM 2084 N N . VAL A 1 278 ? 12.065 3.719 -6.316 1.00 88.44 278 VAL A N 1
ATOM 2085 C CA . VAL A 1 278 ? 11.106 3.451 -7.391 1.00 88.44 278 VAL A CA 1
ATOM 2086 C C . VAL A 1 278 ? 11.873 2.930 -8.598 1.00 88.44 278 VAL A C 1
ATOM 2088 O O . VAL A 1 278 ? 12.838 3.571 -9.020 1.00 88.44 278 VAL A O 1
ATOM 2091 N N . ARG A 1 279 ? 11.445 1.792 -9.148 1.00 85.94 279 ARG A N 1
ATOM 2092 C CA . ARG A 1 279 ? 12.015 1.198 -10.359 1.00 85.94 279 ARG A CA 1
ATOM 2093 C C . ARG A 1 279 ? 12.089 2.246 -11.469 1.00 85.94 279 ARG A C 1
ATOM 2095 O O . ARG A 1 279 ? 11.160 3.023 -11.684 1.00 85.94 279 ARG A O 1
ATOM 2102 N N . ASP A 1 280 ? 13.207 2.277 -12.184 1.00 83.00 280 ASP A N 1
ATOM 2103 C CA . ASP A 1 280 ? 13.370 3.236 -13.271 1.00 83.00 280 ASP A CA 1
ATOM 2104 C C . ASP A 1 280 ? 12.259 3.048 -14.315 1.00 83.00 280 ASP A C 1
ATOM 2106 O O . ASP A 1 280 ? 11.919 1.930 -14.689 1.00 83.00 280 ASP A O 1
ATOM 2110 N N . CYS A 1 281 ? 11.688 4.165 -14.772 1.00 82.56 281 CYS A N 1
ATOM 2111 C CA . CYS A 1 281 ? 10.610 4.237 -15.765 1.00 82.56 281 CYS A CA 1
ATOM 2112 C C . CYS A 1 281 ? 9.266 3.595 -15.408 1.00 82.56 281 CYS A C 1
ATOM 2114 O O . CYS A 1 281 ? 8.330 3.745 -16.198 1.00 82.56 281 CYS A O 1
ATOM 2116 N N . SER A 1 282 ? 9.119 2.979 -14.232 1.00 83.31 282 SER A N 1
ATOM 2117 C CA . SER A 1 282 ? 7.846 2.367 -13.846 1.00 83.31 282 SER A CA 1
ATOM 2118 C C . SER A 1 282 ? 6.740 3.396 -13.673 1.00 83.31 282 SER A C 1
ATOM 2120 O O . SER A 1 282 ? 5.711 3.329 -14.335 1.00 83.31 282 SER A O 1
ATOM 2122 N N . ARG A 1 283 ? 7.034 4.466 -12.933 1.00 85.31 283 ARG A N 1
ATOM 2123 C CA . ARG A 1 283 ? 6.140 5.618 -12.778 1.00 85.31 283 ARG A CA 1
ATOM 2124 C C . ARG A 1 283 ? 5.688 6.197 -14.122 1.00 85.31 283 ARG A C 1
ATOM 2126 O O . ARG A 1 283 ? 4.581 6.700 -14.253 1.00 85.31 283 ARG A O 1
ATOM 2133 N N . GLN A 1 284 ? 6.553 6.222 -15.134 1.00 85.25 284 GLN A N 1
ATOM 2134 C CA . GLN A 1 284 ? 6.196 6.776 -16.440 1.00 85.25 284 GLN A CA 1
ATOM 2135 C C . GLN A 1 284 ? 5.311 5.830 -17.254 1.00 85.25 284 GLN A C 1
ATOM 2137 O O . GLN A 1 284 ? 4.439 6.328 -17.970 1.00 85.25 284 GLN A O 1
ATOM 2142 N N . LEU A 1 285 ? 5.485 4.514 -17.108 1.00 82.81 285 LEU A N 1
ATOM 2143 C CA . LEU A 1 285 ? 4.553 3.528 -17.651 1.00 82.81 285 LEU A CA 1
ATOM 2144 C C . LEU A 1 285 ? 3.170 3.685 -17.012 1.00 82.81 285 LEU A C 1
ATOM 2146 O O . LEU A 1 285 ? 2.183 3.848 -17.728 1.00 82.81 285 LEU A O 1
ATOM 2150 N N . GLU A 1 286 ? 3.121 3.718 -15.684 1.00 82.88 286 GLU A N 1
ATOM 2151 C CA . GLU A 1 286 ? 1.906 3.918 -14.891 1.00 82.88 286 GLU A CA 1
ATOM 2152 C C . GLU A 1 286 ? 1.180 5.205 -15.331 1.00 82.88 286 GLU A C 1
ATOM 2154 O O . GLU A 1 286 ? -0.007 5.221 -15.666 1.00 82.88 286 GLU A O 1
ATOM 2159 N N . LEU A 1 287 ? 1.931 6.295 -15.516 1.00 84.81 287 LEU A N 1
ATOM 2160 C CA . LEU A 1 287 ? 1.385 7.541 -16.046 1.00 84.81 287 LEU A CA 1
ATOM 2161 C C . LEU A 1 287 ? 0.859 7.436 -17.470 1.00 84.81 287 LEU A C 1
ATOM 2163 O O . LEU A 1 287 ? -0.136 8.091 -17.802 1.00 84.81 287 LEU A O 1
ATOM 2167 N N . ALA A 1 288 ? 1.528 6.670 -18.326 1.00 84.44 288 ALA A N 1
ATOM 2168 C CA . ALA A 1 288 ? 1.066 6.445 -19.682 1.00 84.44 288 ALA A CA 1
ATOM 2169 C C . ALA A 1 288 ? -0.241 5.644 -19.687 1.00 84.44 288 ALA A C 1
ATOM 2171 O O . ALA A 1 288 ? -1.165 5.991 -20.431 1.00 84.44 288 ALA A O 1
ATOM 2172 N N . TYR A 1 289 ? -0.362 4.642 -18.816 1.00 84.00 289 TYR A N 1
ATOM 2173 C CA . TYR A 1 289 ? -1.608 3.922 -18.580 1.00 84.00 289 TYR A CA 1
ATOM 2174 C C . TYR A 1 289 ? -2.721 4.870 -18.120 1.00 84.00 289 TYR A C 1
ATOM 2176 O O . TYR A 1 289 ? -3.741 5.009 -18.802 1.00 84.00 289 TYR A O 1
ATOM 2184 N N . CYS A 1 290 ? -2.471 5.646 -17.067 1.00 84.19 290 CYS A N 1
ATOM 2185 C CA . CYS A 1 290 ? -3.426 6.594 -16.498 1.00 84.19 290 CYS A CA 1
ATOM 2186 C C . CYS A 1 290 ? -3.877 7.700 -17.461 1.00 84.19 290 CYS A C 1
ATOM 2188 O O . CYS A 1 290 ? -4.988 8.227 -17.351 1.00 84.19 290 CYS A O 1
ATOM 2190 N N . ARG A 1 291 ? -3.039 8.063 -18.436 1.00 87.56 291 ARG A N 1
ATOM 2191 C CA . ARG A 1 291 ? -3.355 9.068 -19.466 1.00 87.56 291 ARG A CA 1
ATOM 2192 C C . ARG A 1 291 ? -3.949 8.474 -20.741 1.00 87.56 291 ARG A C 1
ATOM 2194 O O . ARG A 1 291 ? -4.305 9.234 -21.643 1.00 87.56 291 ARG A O 1
ATOM 2201 N N . GLY A 1 292 ? -4.062 7.149 -20.840 1.00 84.81 292 GLY A N 1
ATOM 2202 C CA . GLY A 1 292 ? -4.479 6.468 -22.066 1.00 84.81 292 GLY A CA 1
ATOM 2203 C C . GLY A 1 292 ? -3.466 6.598 -23.210 1.00 84.81 292 GLY A C 1
ATOM 2204 O O . GLY A 1 292 ? -3.838 6.451 -24.374 1.00 84.81 292 GLY A O 1
ATOM 2205 N N . SER A 1 293 ? -2.203 6.887 -22.892 1.00 87.44 293 SER A N 1
ATOM 2206 C CA . SER A 1 293 ? -1.072 6.971 -23.824 1.00 87.44 293 SER A CA 1
ATOM 2207 C C . SER A 1 293 ? -0.145 5.758 -23.726 1.00 87.44 293 SER A C 1
ATOM 2209 O O . SER A 1 293 ? 0.974 5.794 -24.231 1.00 87.44 293 SER A O 1
ATOM 2211 N N . LEU A 1 294 ? -0.605 4.673 -23.099 1.00 82.19 294 LEU A N 1
ATOM 2212 C CA . LEU A 1 294 ? 0.159 3.443 -22.920 1.00 82.19 294 LEU A CA 1
ATOM 2213 C C . LEU A 1 294 ? 0.770 2.935 -24.227 1.00 82.19 294 LEU A C 1
ATOM 2215 O O . LEU A 1 294 ? 1.960 2.670 -24.287 1.00 82.19 294 LEU A O 1
ATOM 2219 N N . LEU A 1 295 ? -0.027 2.846 -25.295 1.00 82.75 295 LEU A N 1
ATOM 2220 C CA . LEU A 1 295 ? 0.459 2.347 -26.581 1.00 82.75 295 LEU A CA 1
ATOM 2221 C C . LEU A 1 295 ? 1.613 3.197 -27.135 1.00 82.75 295 LEU A C 1
ATOM 2223 O O . LEU A 1 295 ? 2.558 2.658 -27.699 1.00 82.75 295 LEU A O 1
ATOM 2227 N N . GLU A 1 296 ? 1.536 4.519 -26.981 1.00 84.44 296 GLU A N 1
ATOM 2228 C CA . GLU A 1 296 ? 2.602 5.429 -27.402 1.00 84.44 296 GLU A CA 1
ATOM 2229 C C . GLU A 1 296 ? 3.866 5.211 -26.577 1.00 84.44 296 GLU A C 1
ATOM 2231 O O . GLU A 1 296 ? 4.941 5.051 -27.152 1.00 84.44 296 GLU A O 1
ATOM 2236 N N . PHE A 1 297 ? 3.720 5.095 -25.256 1.00 84.25 297 PHE A N 1
ATOM 2237 C CA . PHE A 1 297 ? 4.824 4.767 -24.363 1.00 84.25 297 PHE A CA 1
ATOM 2238 C C . PHE A 1 297 ? 5.480 3.434 -24.738 1.00 84.25 297 PHE A C 1
ATOM 2240 O O . PHE A 1 297 ? 6.685 3.400 -24.955 1.00 84.25 297 PHE A O 1
ATOM 2247 N N . CYS A 1 298 ? 4.700 2.370 -24.929 1.00 81.88 298 CYS A N 1
ATOM 2248 C CA . CYS A 1 298 ? 5.195 1.043 -25.303 1.00 81.88 298 CYS A CA 1
ATOM 2249 C C . CYS A 1 298 ? 5.863 0.996 -26.679 1.00 81.88 298 CYS A C 1
ATOM 2251 O O . CYS A 1 298 ? 6.708 0.147 -26.934 1.00 81.88 298 CYS A O 1
ATOM 2253 N N . CYS A 1 299 ? 5.497 1.895 -27.590 1.00 83.06 299 CYS A N 1
ATOM 2254 C CA . CYS A 1 299 ? 6.171 1.997 -28.878 1.00 83.06 299 CYS A CA 1
ATOM 2255 C C . CYS A 1 299 ? 7.526 2.707 -28.792 1.00 83.06 299 CYS A C 1
ATOM 2257 O O . CYS A 1 299 ? 8.389 2.450 -29.629 1.00 83.06 299 CYS A O 1
ATOM 2259 N N . ILE A 1 300 ? 7.708 3.590 -27.806 1.00 82.44 300 ILE A N 1
ATOM 2260 C CA . ILE A 1 300 ? 8.982 4.267 -27.530 1.00 82.44 300 ILE A CA 1
ATOM 2261 C C . ILE A 1 300 ? 9.877 3.386 -26.641 1.00 82.44 300 ILE A C 1
ATOM 2263 O O . ILE A 1 300 ? 11.086 3.344 -26.858 1.00 82.44 300 ILE A O 1
ATOM 2267 N N . TYR A 1 301 ? 9.272 2.669 -25.691 1.00 80.31 301 TYR A N 1
ATOM 2268 C CA . TYR A 1 301 ? 9.906 1.819 -24.680 1.00 80.31 301 TYR A CA 1
ATOM 2269 C C . TYR A 1 301 ? 9.336 0.390 -24.730 1.00 80.31 301 TYR A C 1
ATOM 2271 O O . TYR A 1 301 ? 8.640 -0.035 -23.803 1.00 80.31 301 TYR A O 1
ATOM 2279 N N . PRO A 1 302 ? 9.557 -0.369 -25.818 1.00 77.19 302 PRO A N 1
ATOM 2280 C CA . PRO A 1 302 ? 9.019 -1.726 -25.956 1.00 77.19 302 PRO A CA 1
ATOM 2281 C C . PRO A 1 302 ? 9.538 -2.681 -24.874 1.00 77.19 302 PRO A C 1
ATOM 2283 O O . PRO A 1 302 ? 8.812 -3.561 -24.422 1.00 77.19 302 PRO A O 1
ATOM 2286 N N . GLU A 1 303 ? 10.760 -2.462 -24.390 1.00 73.50 303 GLU A N 1
ATOM 2287 C CA . GLU A 1 303 ? 11.343 -3.156 -23.242 1.00 73.50 303 GLU A CA 1
ATOM 2288 C C . GLU A 1 303 ? 10.658 -2.850 -21.913 1.00 73.50 303 GLU A C 1
ATOM 2290 O O . GLU A 1 303 ? 11.030 -3.476 -20.926 1.00 73.50 303 GLU A O 1
ATOM 2295 N N . MET A 1 304 ? 9.677 -1.931 -21.888 1.00 75.06 304 MET A N 1
ATOM 2296 C CA . MET A 1 304 ? 8.820 -1.637 -20.731 1.00 75.06 304 MET A CA 1
ATOM 2297 C C . MET A 1 304 ? 7.373 -2.165 -20.858 1.00 75.06 304 MET A C 1
ATOM 2299 O O . MET A 1 304 ? 6.624 -2.079 -19.894 1.00 75.06 304 MET A O 1
ATOM 2303 N N . CYS A 1 305 ? 6.989 -2.766 -21.995 1.00 72.62 305 CYS A N 1
ATOM 2304 C CA . CYS A 1 305 ? 5.642 -3.324 -22.196 1.00 72.62 305 CYS A CA 1
ATOM 2305 C C . CYS A 1 305 ? 5.569 -4.760 -22.746 1.00 72.62 305 CYS A C 1
ATOM 2307 O O . CYS A 1 305 ? 4.482 -5.261 -23.045 1.00 72.62 305 CYS A O 1
ATOM 2309 N N . GLY A 1 306 ? 6.706 -5.419 -22.925 1.00 69.44 306 GLY A N 1
ATOM 2310 C CA . GLY A 1 306 ? 6.779 -6.815 -23.331 1.00 69.44 306 GLY A CA 1
ATOM 2311 C C . GLY A 1 306 ? 6.526 -7.067 -24.801 1.00 69.44 306 GLY A C 1
ATOM 2312 O O . GLY A 1 306 ? 6.712 -6.199 -25.655 1.00 69.44 306 GLY A O 1
ATOM 2313 N N . GLU A 1 307 ? 6.161 -8.308 -25.113 1.00 63.38 307 GLU A N 1
ATOM 2314 C CA . GLU A 1 307 ? 6.120 -8.802 -26.496 1.00 63.38 307 GLU A CA 1
ATOM 2315 C C . GLU A 1 307 ? 4.913 -8.283 -27.317 1.00 63.38 307 GLU A C 1
ATOM 2317 O O . GLU A 1 307 ? 4.816 -8.544 -28.519 1.00 63.38 307 GLU A O 1
ATOM 2322 N N . ASP A 1 308 ? 4.018 -7.493 -26.710 1.00 55.66 308 ASP A N 1
ATOM 2323 C CA . ASP A 1 308 ? 2.744 -7.060 -27.308 1.00 55.66 308 ASP A CA 1
ATOM 2324 C C . ASP A 1 308 ? 2.856 -5.881 -28.289 1.00 55.66 308 ASP A C 1
ATOM 2326 O O . ASP A 1 308 ? 2.008 -5.708 -29.178 1.00 55.66 308 ASP A O 1
ATOM 2330 N N . ALA A 1 309 ? 3.902 -5.059 -28.182 1.00 60.94 309 ALA A N 1
ATOM 2331 C CA . ALA A 1 309 ? 4.104 -3.928 -29.082 1.00 60.94 309 ALA A CA 1
ATOM 2332 C C . ALA A 1 309 ? 4.588 -4.413 -30.461 1.00 60.94 309 ALA A C 1
ATOM 2334 O O . ALA A 1 309 ? 5.775 -4.394 -30.784 1.00 60.94 309 ALA A O 1
ATOM 2335 N N . THR A 1 310 ? 3.665 -4.860 -31.321 1.00 64.62 310 THR A N 1
ATOM 2336 C CA . THR A 1 310 ? 4.055 -5.269 -32.678 1.00 64.62 310 THR A CA 1
ATOM 2337 C C . THR A 1 310 ? 4.574 -4.067 -33.472 1.00 64.62 310 THR A C 1
ATOM 2339 O O . THR A 1 310 ? 3.969 -2.992 -33.468 1.00 64.62 310 THR A O 1
ATOM 2342 N N . GLU A 1 311 ? 5.641 -4.270 -34.251 1.00 67.06 311 GLU A N 1
ATOM 2343 C CA . GLU A 1 311 ? 6.243 -3.257 -35.139 1.00 67.06 311 GLU A CA 1
ATOM 2344 C C . GLU A 1 311 ? 5.196 -2.580 -36.053 1.00 67.06 311 GLU A C 1
ATOM 2346 O O . GLU A 1 311 ? 5.303 -1.405 -36.404 1.00 67.06 311 GLU A O 1
ATOM 2351 N N . SER A 1 312 ? 4.120 -3.303 -36.390 1.00 71.81 312 SER A N 1
ATOM 2352 C CA . SER A 1 312 ? 3.007 -2.792 -37.193 1.00 71.81 312 SER A CA 1
ATOM 2353 C C . SER A 1 312 ? 2.111 -1.779 -36.470 1.00 71.81 312 SER A C 1
ATOM 2355 O O . SER A 1 312 ? 1.577 -0.881 -37.123 1.00 71.81 312 SER A O 1
ATOM 2357 N N . THR A 1 313 ? 1.967 -1.893 -35.147 1.00 75.81 313 THR A N 1
ATOM 2358 C CA . THR A 1 313 ? 1.188 -0.965 -34.316 1.00 75.81 313 THR A CA 1
ATOM 2359 C C . THR A 1 313 ? 1.962 0.336 -34.081 1.00 75.81 313 THR A C 1
ATOM 2361 O O . THR A 1 313 ? 1.374 1.415 -34.069 1.00 75.81 313 THR A O 1
ATOM 2364 N N . CYS A 1 314 ? 3.290 0.245 -33.976 1.00 79.94 314 CYS A N 1
ATOM 2365 C CA . CYS A 1 314 ? 4.162 1.377 -33.661 1.00 79.94 314 CYS A CA 1
ATOM 2366 C C . CYS A 1 314 ? 4.603 2.207 -34.874 1.00 79.94 314 CYS A C 1
ATOM 2368 O O . CYS A 1 314 ? 4.980 3.365 -34.721 1.00 79.94 314 CYS A O 1
ATOM 2370 N N . ALA A 1 315 ? 4.485 1.676 -36.096 1.00 73.75 315 ALA A N 1
ATOM 2371 C CA . ALA A 1 315 ? 4.954 2.329 -37.325 1.00 73.75 315 ALA A CA 1
ATOM 2372 C C . ALA A 1 315 ? 4.339 3.716 -37.626 1.00 73.75 315 ALA A C 1
ATOM 2374 O O . ALA A 1 315 ? 4.838 4.434 -38.496 1.00 73.75 315 ALA A O 1
ATOM 2375 N N . THR A 1 316 ? 3.240 4.095 -36.965 1.00 72.50 316 THR A N 1
ATOM 2376 C CA . THR A 1 316 ? 2.566 5.392 -37.154 1.00 72.50 316 THR A CA 1
ATOM 2377 C C . THR A 1 316 ? 2.872 6.432 -36.079 1.00 72.50 316 THR A C 1
ATOM 2379 O O . THR A 1 316 ? 2.444 7.577 -36.227 1.00 72.50 316 THR A O 1
ATOM 2382 N N . ILE A 1 317 ? 3.577 6.060 -35.011 1.00 72.06 317 ILE A N 1
ATOM 2383 C CA . ILE A 1 317 ? 3.891 6.954 -33.893 1.00 72.06 317 ILE A CA 1
ATOM 2384 C C . ILE A 1 317 ? 5.205 7.669 -34.221 1.00 72.06 317 ILE A C 1
ATOM 2386 O O . ILE A 1 317 ? 6.218 7.028 -34.488 1.00 72.06 317 ILE A O 1
ATOM 2390 N N . SER A 1 318 ? 5.186 9.003 -34.306 1.00 60.59 318 SER A N 1
ATOM 2391 C CA . SER A 1 318 ? 6.405 9.773 -34.571 1.00 60.59 318 SER A CA 1
ATOM 2392 C C . SER A 1 318 ? 7.185 9.973 -33.278 1.00 60.59 318 SER A C 1
ATOM 2394 O O . SER A 1 318 ? 6.630 10.516 -32.329 1.00 60.59 318 SER A O 1
ATOM 2396 N N . GLU A 1 319 ? 8.469 9.609 -33.280 1.00 59.47 319 GLU A N 1
ATOM 2397 C CA . GLU A 1 319 ? 9.447 9.832 -32.201 1.00 59.47 319 GLU A CA 1
ATOM 2398 C C . GLU A 1 319 ? 9.679 11.336 -31.935 1.00 59.47 319 GLU A C 1
ATOM 2400 O O . GLU A 1 319 ? 10.713 11.904 -32.288 1.00 59.47 319 GLU A O 1
ATOM 2405 N N . THR A 1 320 ? 8.688 12.036 -31.386 1.00 53.59 320 THR A N 1
ATOM 2406 C CA . THR A 1 320 ? 8.782 13.476 -31.094 1.00 53.59 320 THR A CA 1
ATOM 2407 C C . THR A 1 320 ? 8.890 13.813 -29.614 1.00 53.59 320 THR A C 1
ATOM 2409 O O . THR A 1 320 ? 9.013 14.995 -29.298 1.00 53.59 320 THR A O 1
ATOM 2412 N N . GLU A 1 321 ? 8.917 12.829 -28.716 1.00 53.00 321 GLU A N 1
ATOM 2413 C CA . GLU A 1 321 ? 9.133 13.089 -27.292 1.00 53.00 321 GLU A CA 1
ATOM 2414 C C . GLU A 1 321 ? 10.604 12.897 -26.901 1.00 53.00 321 GLU A C 1
ATOM 2416 O O . GLU A 1 321 ? 11.251 11.909 -27.248 1.00 53.00 321 GLU A O 1
ATOM 2421 N N . GLU A 1 322 ? 11.148 13.910 -26.215 1.00 53.09 322 GLU A N 1
ATOM 2422 C CA . GLU A 1 322 ? 12.425 13.825 -25.510 1.00 53.09 322 GLU A CA 1
ATOM 2423 C C . GLU A 1 322 ? 12.414 12.587 -24.624 1.00 53.09 322 GLU A C 1
ATOM 2425 O O . GLU A 1 322 ? 11.394 12.266 -24.033 1.00 53.09 322 GLU A O 1
ATOM 2430 N N . SER A 1 323 ? 13.545 11.898 -24.526 1.00 53.81 323 SER A N 1
ATOM 2431 C CA . SER A 1 323 ? 13.646 10.654 -23.778 1.00 53.81 323 SER A CA 1
ATOM 2432 C C . SER A 1 323 ? 13.232 10.823 -22.302 1.00 53.81 323 SER A C 1
ATOM 2434 O O . SER A 1 323 ? 14.026 11.209 -21.438 1.00 53.81 323 SER A O 1
ATOM 2436 N N . ILE A 1 324 ? 11.972 10.480 -22.034 1.00 60.44 324 ILE A N 1
ATOM 2437 C CA . ILE A 1 324 ? 11.274 10.502 -20.745 1.00 60.44 324 ILE A CA 1
ATOM 2438 C C . ILE A 1 324 ? 11.992 9.616 -19.710 1.00 60.44 324 ILE A C 1
ATOM 2440 O O . ILE A 1 324 ? 11.954 9.902 -18.514 1.00 60.44 324 ILE A O 1
ATOM 2444 N N . CYS A 1 325 ? 12.714 8.601 -20.190 1.00 67.31 325 CYS A N 1
ATOM 2445 C CA . CYS A 1 325 ? 13.464 7.623 -19.405 1.00 67.31 325 CYS A CA 1
ATOM 2446 C C . CYS A 1 325 ? 14.985 7.871 -19.273 1.00 67.31 325 CYS A C 1
ATOM 2448 O O . CYS A 1 325 ? 15.655 7.155 -18.540 1.00 67.31 325 CYS A O 1
ATOM 2450 N N . SER A 1 326 ? 15.586 8.866 -19.948 1.00 50.03 326 SER A N 1
ATOM 2451 C CA . SER A 1 326 ? 17.072 8.944 -20.070 1.00 50.03 326 SER A CA 1
ATOM 2452 C C . SER A 1 326 ? 17.861 9.520 -18.887 1.00 50.03 326 SER A C 1
ATOM 2454 O O . SER A 1 326 ? 19.063 9.757 -19.031 1.00 50.03 326 SER A O 1
ATOM 2456 N N . SER A 1 327 ? 17.259 9.804 -17.733 1.00 45.69 327 SER A N 1
ATOM 2457 C CA . SER A 1 327 ? 18.007 10.483 -16.663 1.00 45.69 327 SER A CA 1
ATOM 2458 C C . SER A 1 327 ? 18.930 9.590 -15.822 1.00 45.69 327 SER A C 1
ATOM 2460 O O . SER A 1 327 ? 19.712 10.151 -15.056 1.00 45.69 327 SER A O 1
ATOM 2462 N N . SER A 1 328 ? 18.936 8.260 -15.975 1.00 44.34 328 SER A N 1
ATOM 2463 C CA . SER A 1 328 ? 19.930 7.387 -15.328 1.00 44.34 328 SER A CA 1
ATOM 2464 C C . SER A 1 328 ? 20.865 6.769 -16.379 1.00 44.34 328 SER A C 1
ATOM 2466 O O . SER A 1 328 ? 20.484 6.010 -17.265 1.00 44.34 328 SER A O 1
ATOM 2468 N N . SER A 1 329 ? 22.151 7.110 -16.321 1.00 39.41 329 SER A N 1
ATOM 2469 C CA . SER A 1 329 ? 23.193 6.625 -17.239 1.00 39.41 329 SER A CA 1
ATOM 2470 C C . SER A 1 329 ? 23.566 5.138 -17.056 1.00 39.41 329 SER A C 1
ATOM 2472 O O . SER A 1 329 ? 24.663 4.737 -17.447 1.00 39.41 329 SER A O 1
ATOM 2474 N N . GLU A 1 330 ? 22.688 4.320 -16.469 1.00 42.88 330 GLU A N 1
ATOM 2475 C CA . GLU A 1 330 ? 22.961 2.934 -16.052 1.00 42.88 330 GLU A CA 1
ATOM 2476 C C . GLU A 1 330 ? 22.057 1.877 -16.716 1.00 42.88 330 GLU A C 1
ATOM 2478 O O . GLU A 1 330 ? 22.206 0.686 -16.451 1.00 42.88 330 GLU A O 1
ATOM 2483 N N . PHE A 1 331 ? 21.219 2.268 -17.682 1.00 40.38 331 PHE A N 1
ATOM 2484 C CA . PHE A 1 331 ? 20.270 1.386 -18.390 1.00 40.38 331 PHE A CA 1
ATOM 2485 C C . PHE A 1 331 ? 20.865 0.154 -19.106 1.00 40.38 331 PHE A C 1
ATOM 2487 O O . PHE A 1 331 ? 20.129 -0.721 -19.547 1.00 40.38 331 PHE A O 1
ATOM 2494 N N . ASN A 1 332 ? 22.189 0.032 -19.240 1.00 34.47 332 ASN A N 1
ATOM 2495 C CA . ASN A 1 332 ? 22.796 -1.048 -20.025 1.00 34.47 332 ASN A CA 1
ATOM 2496 C C . ASN A 1 332 ? 23.013 -2.377 -19.277 1.00 34.47 332 ASN A C 1
ATOM 2498 O O . ASN A 1 332 ? 23.544 -3.297 -19.899 1.00 34.47 332 ASN A O 1
ATOM 2502 N N . TYR A 1 333 ? 22.655 -2.514 -17.992 1.00 35.03 333 TYR A N 1
ATOM 2503 C CA . TYR A 1 333 ? 23.051 -3.716 -17.234 1.00 35.03 333 TYR A CA 1
ATOM 2504 C C . TYR A 1 333 ? 21.994 -4.439 -16.388 1.00 35.03 333 TYR A C 1
ATOM 2506 O O . TYR A 1 333 ? 22.314 -5.533 -15.930 1.00 35.03 333 TYR A O 1
ATOM 2514 N N . LEU A 1 334 ? 20.768 -3.933 -16.207 1.00 35.75 334 LEU A N 1
ATOM 2515 C CA . LEU A 1 334 ? 19.861 -4.496 -15.186 1.00 35.75 334 LEU A CA 1
ATOM 2516 C C . LEU A 1 334 ? 18.553 -5.137 -15.683 1.00 35.75 334 LEU A C 1
ATOM 2518 O O . LEU A 1 334 ? 17.928 -5.842 -14.908 1.00 35.75 334 LEU A O 1
ATOM 2522 N N . CYS A 1 335 ? 18.160 -4.997 -16.954 1.00 32.09 335 CYS A N 1
ATOM 2523 C CA . CYS A 1 335 ? 16.915 -5.615 -17.462 1.00 32.09 335 CYS A CA 1
ATOM 2524 C C . CYS A 1 335 ? 17.089 -7.027 -18.071 1.00 32.09 335 CYS A C 1
ATOM 2526 O O . CYS A 1 335 ? 16.141 -7.569 -18.624 1.00 32.09 335 CYS A O 1
ATOM 2528 N N . CYS A 1 336 ? 18.289 -7.623 -18.016 1.00 27.81 336 CYS A N 1
ATOM 2529 C CA . CYS A 1 336 ? 18.597 -8.909 -18.671 1.00 27.81 336 CYS A CA 1
ATOM 2530 C C . CYS A 1 336 ? 19.478 -9.850 -17.820 1.00 27.81 336 CYS A C 1
ATOM 2532 O O . CYS A 1 336 ? 20.396 -10.480 -18.362 1.00 27.81 336 CYS A O 1
ATOM 2534 N N . GLN A 1 337 ? 19.245 -9.954 -16.509 1.00 30.44 337 GLN A N 1
ATOM 2535 C CA . GLN A 1 337 ? 19.753 -11.083 -15.714 1.00 30.44 337 GLN A CA 1
ATOM 2536 C C . GLN A 1 337 ? 18.647 -11.729 -14.905 1.00 30.44 337 GLN A C 1
ATOM 2538 O O . GLN A 1 337 ? 17.899 -10.967 -14.265 1.00 30.44 337 GLN A O 1
#

pLDDT: mean 79.28, std 18.27, range [27.81, 98.38]

Radius of gyration: 23.81 Å; chains: 1; bounding box: 57×102×58 Å

Secondary structure (DSSP, 8-state):
-------------------S-GGGSPP--SSS-SEEEEEEB-EE-HHHHHHHHHHHHTT--HHHHHHH---TTS-BSEEEEEEEPPPTTS--EEEEEEE--SSEEEEEEEE-GGGTS----SSS-----BTT--SS-SSEEEEEEEEGGG--SBTTTB---SEEEEE-TTS-EEEEE------B-TTS-BT---TTT--EEEEEE-TT-TT-EEEEEEEEEE--TTTSEEEEEEEEEES-HHHHT-STTSS----EEE-B-TTSPBPB-TTSPBPEEEPTTHHHHHHHHHTT-HHHHHHH-GGGTBTT--HHHHTT----S--TTTT-TTTTSSS--

Sequence (337 aa):
MLKNSISALFIAFTFGCDRSGIELVPETNGDFDSVIEVGEVGVMTTVQLQELQSAVLSGTNPQEWCDNNTTADGKRPCYFGILGQAEVGVKGGATMTFKGTGSDVCLIVDPETVFWNTAVAATRPEREWRYPDFEEDDGDIDLYAGLSSYYTGSPGLEIGDFKGFYTDSLGNQVEIEYGECIQTGSNGAANAHAGRASVESCTINTYNRTGIEYTMVLESFSIPLDDGSLSFGVAAVEGRCSDIGATECTLYGESLVANRDDNGDVTRDEDGELSTYVRDCSRQLELAYCRGSLLEFCCIYPEMCGEDATESTCATISETEESICSSSSEFNYLCCQ